Protein AF-A0A4Q0A1K6-F1 (afdb_monomer)

Secondary structure (DSSP, 8-state):
--HHHHHHHHTSGGGHHHHHHHHHHHHHHTTSPPPHHHHHHHHHHHHHHHHHHHHTSTTTTTS-HHHHHHHHHHHHHHHHHHHHHHHSS-TTSSHHHHHHHHHHHHHHTTT--GGGGTPPP-TTHHHHHHHHHHHHHGGGG--SHHHHHHHHHHHHHHHHHHHHHSSS--SHHHHHHHHHHHHHHH--TTHHHHHHHHHHHS-GGGGSHHHHHHHHHHHHHHHHHHH--GGGTTS-HHHHHHHHHHHHHHHHH--

Nearest PDB structures (foldseek):
  2efc-assembly1_A  TM=9.321E-01  e=4.552E-15  Arabidopsis thaliana
  2efh-assembly2_C  TM=9.266E-01  e=4.159E-15  Arabidopsis thaliana
  2ot3-assembly1_A  TM=8.665E-01  e=4.762E-15  Homo sapiens
  4q9u-assembly1_A  TM=7.918E-01  e=3.965E-11  Homo sapiens
  4n3z-assembly1_A  TM=7.244E-01  e=2.634E-07  Homo sapiens

Sequence (255 aa):
FDYNQFLHQLRQPGAKPIARNIRNFLSEFNRRPLTLKEQIRVVHDYLDFITNKMAASDIWQDQSEQDFENTKEAMEKLLMNRLYSQTFCPATTDDDEKDKVLHQKIGLFRWIREEHLDIEKSRQNDSFLSFAISELLKMNTFKAPRDKLICILNCCTVIFGLLKHSEGDVGADTFLPVLIYVVIKANPPKLVSNVQYISRFRAPDRLQSEAGYYLTNLMGAISFIETMDASCLSITQDEFDQNIELTIMEMNSER

Organism: NCBI:txid215637

InterPro domains:
  IPR003123 VPS9 domain [PF02204] (132-229)
  IPR003123 VPS9 domain [PS51205] (96-234)
  IPR003123 VPS9 domain [SM00167] (128-242)
  IPR037191 VPS9 domain superfamily [G3DSA:1.20.1050.80] (92-252)
  IPR037191 VPS9 domain superfamily [SSF109993] (2-244)
  IPR041545 RABX5, catalytic core helical domain [PF18151] (20-84)
  IPR045046 Vacuolar protein sorting-associated protein 9-like [PTHR23101] (2-248)

Radius of gyration: 21.47 Å; Cα contacts (8 Å, |Δi|>4): 241; chains: 1; bounding box: 56×39×62 Å

Mean predicted aligned error: 4.47 Å

Solvent-accessible surface area (backbone atoms only — not comparable to full-atom values): 14132 Å² total; per-residue (Å²): 132,63,61,65,60,50,56,52,52,49,68,34,82,83,28,45,65,59,55,48,50,53,53,50,49,57,52,55,61,71,70,51,96,66,55,72,70,51,48,41,49,55,51,53,57,46,52,56,52,51,47,57,53,41,52,75,27,92,86,45,52,86,51,54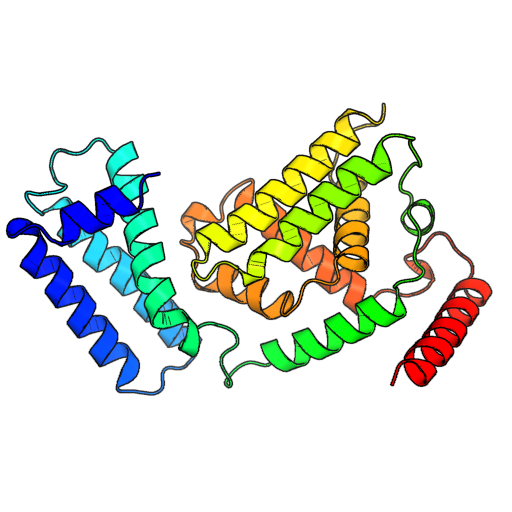,72,71,57,45,52,46,46,50,55,41,50,51,38,57,51,36,53,72,43,32,88,66,64,49,59,37,90,90,54,64,35,63,59,50,23,53,53,50,54,52,47,31,58,53,48,59,82,68,53,58,59,36,53,75,40,83,90,54,96,62,46,66,61,37,50,52,51,23,24,52,30,47,56,48,31,79,81,44,62,22,38,66,59,30,49,47,20,52,52,51,18,51,51,34,50,51,52,48,40,70,73,40,100,60,82,84,47,70,86,62,44,50,43,54,51,35,50,38,48,40,75,46,55,48,79,53,49,53,26,49,56,51,37,30,71,58,68,36,61,70,82,72,43,45,71,68,55,30,50,53,54,50,50,52,53,48,33,52,53,46,63,74,68,63,54,45,90,77,32,71,62,51,63,69,57,43,54,50,51,41,51,52,38,53,55,51,58,62,73,76,108

pLDDT: mean 93.36, std 6.34, range [62.25, 98.56]

Foldseek 3Di:
DDLVVLVVLCPDPQNVVLVVLLVVLLVVVVPDDDDLVRVLVSLQVVLVVSLVVQCVTPSPVPDDPVVSVVSSLSVLQVNQVSCQVCLFPHPNDCLQVLLVLLLVLLLLCLPDDCQFLPHDDDPCCVVLLVQLLVLQQCLVVGRGLVSNLVSLVRSQVSLLVVVVVVPDDRDPSNRLSSLLVSCSNNSHHSLSSSLVSSVRRPDVVVCPDPSVVSSVSNVVSSVCSSPDDSVSTPDDNVVSVVSSVVSVVVVVVVD

Structure (mmCIF, N/CA/C/O backbone):
data_AF-A0A4Q0A1K6-F1
#
_entry.id   AF-A0A4Q0A1K6-F1
#
loop_
_atom_site.group_PDB
_atom_site.id
_atom_site.type_symbol
_atom_site.label_atom_id
_atom_site.label_alt_id
_atom_site.label_comp_id
_atom_site.label_asym_id
_atom_site.label_entity_id
_atom_site.label_seq_id
_atom_site.pdbx_PDB_ins_code
_atom_site.Cartn_x
_atom_site.Cartn_y
_atom_site.Cartn_z
_atom_site.occupancy
_atom_site.B_iso_or_equiv
_atom_site.auth_seq_id
_atom_site.auth_comp_id
_atom_site.auth_asym_id
_atom_site.auth_atom_id
_atom_site.pdbx_PDB_model_num
ATOM 1 N N . PHE A 1 1 ? 12.274 13.009 -9.613 1.00 78.19 1 PHE A N 1
ATOM 2 C CA . PHE A 1 1 ? 11.600 11.934 -10.367 1.00 78.19 1 PHE A CA 1
ATOM 3 C C . PHE A 1 1 ? 10.692 12.554 -11.422 1.00 78.19 1 PHE A C 1
ATOM 5 O O . PHE A 1 1 ? 9.673 13.128 -11.054 1.00 78.19 1 PHE A O 1
ATOM 12 N N . ASP A 1 2 ? 11.060 12.472 -12.704 1.00 86.44 2 ASP A N 1
ATOM 13 C CA . ASP A 1 2 ? 10.238 12.957 -13.823 1.00 86.44 2 ASP A CA 1
ATOM 14 C C . ASP A 1 2 ? 9.813 11.782 -14.722 1.00 86.44 2 ASP A C 1
ATOM 16 O O . ASP A 1 2 ? 10.563 11.287 -15.564 1.00 86.44 2 ASP A O 1
ATOM 20 N N . TYR A 1 3 ? 8.575 11.320 -14.532 1.00 91.62 3 TYR A N 1
ATOM 21 C CA . TYR A 1 3 ? 8.014 10.225 -15.325 1.00 91.62 3 TYR A CA 1
ATOM 22 C C . TYR A 1 3 ? 7.760 10.624 -16.789 1.00 91.62 3 TYR A C 1
ATOM 24 O O . TYR A 1 3 ? 7.835 9.781 -17.683 1.00 91.62 3 TYR A O 1
ATOM 32 N N . ASN A 1 4 ? 7.480 11.902 -17.064 1.00 92.19 4 ASN A N 1
ATOM 33 C CA . ASN A 1 4 ? 7.221 12.372 -18.424 1.00 92.19 4 ASN A CA 1
ATOM 34 C C . ASN A 1 4 ? 8.509 12.403 -19.246 1.00 92.19 4 ASN A C 1
ATOM 36 O O . ASN A 1 4 ? 8.496 12.007 -20.414 1.00 92.19 4 ASN A O 1
ATOM 40 N N . GLN A 1 5 ? 9.623 12.794 -18.626 1.00 91.94 5 GLN A N 1
ATOM 41 C CA . GLN A 1 5 ? 10.947 12.716 -19.237 1.00 91.94 5 GLN A CA 1
ATOM 42 C C . GLN A 1 5 ? 11.294 11.276 -19.638 1.00 91.94 5 GLN A C 1
ATOM 44 O O . GLN A 1 5 ? 11.695 11.039 -20.779 1.00 91.94 5 GLN A O 1
ATOM 49 N N . PHE A 1 6 ? 11.058 10.300 -18.755 1.00 94.62 6 PHE A N 1
ATOM 50 C CA . PHE A 1 6 ? 11.253 8.883 -19.074 1.00 94.62 6 PHE A CA 1
ATOM 51 C C . PHE A 1 6 ? 10.391 8.425 -20.264 1.00 94.62 6 PHE A C 1
ATOM 53 O O . PHE A 1 6 ? 10.882 7.775 -21.188 1.00 94.62 6 PHE A O 1
ATOM 60 N N . LEU A 1 7 ? 9.106 8.797 -20.295 1.00 94.00 7 LEU A N 1
ATOM 61 C CA . LEU A 1 7 ? 8.233 8.464 -21.424 1.00 94.00 7 LEU A CA 1
ATOM 62 C C . LEU A 1 7 ? 8.700 9.108 -22.733 1.00 94.00 7 LEU A C 1
ATOM 64 O O . LEU A 1 7 ? 8.549 8.502 -23.795 1.00 94.00 7 LEU A O 1
ATOM 68 N N . HIS A 1 8 ? 9.256 10.318 -22.675 1.00 93.56 8 HIS A N 1
ATOM 69 C CA . HIS A 1 8 ? 9.853 10.973 -23.833 1.00 93.56 8 HIS A CA 1
ATOM 70 C C . HIS A 1 8 ? 11.089 10.208 -24.328 1.00 93.56 8 HIS A C 1
ATOM 72 O O . HIS A 1 8 ? 11.176 9.914 -25.519 1.00 93.56 8 HIS A O 1
ATOM 78 N N . GLN A 1 9 ? 11.990 9.803 -23.426 1.00 92.38 9 GLN A N 1
ATOM 79 C CA . GLN A 1 9 ? 13.154 8.966 -23.743 1.00 92.38 9 GLN A CA 1
ATOM 80 C C . GLN A 1 9 ? 12.740 7.636 -24.391 1.00 92.38 9 GLN A C 1
ATOM 82 O O . GLN A 1 9 ? 13.270 7.260 -25.434 1.00 92.38 9 GLN A O 1
ATOM 87 N N . LEU A 1 10 ? 11.714 6.965 -23.856 1.00 93.44 10 LEU A N 1
ATOM 88 C CA . LEU A 1 10 ? 11.221 5.688 -24.385 1.00 93.44 10 LEU A CA 1
ATOM 89 C C . LEU A 1 10 ? 10.621 5.795 -25.803 1.00 93.44 10 LEU A C 1
ATOM 91 O O . LEU A 1 10 ? 10.545 4.797 -26.522 1.00 93.44 10 LEU A O 1
ATOM 95 N N . ARG A 1 11 ? 10.194 6.993 -26.225 1.00 92.56 11 ARG A N 1
ATOM 96 C CA . ARG A 1 11 ? 9.690 7.258 -27.586 1.00 92.56 11 ARG A CA 1
ATOM 97 C C . ARG A 1 11 ? 10.804 7.510 -28.601 1.00 92.56 11 ARG A C 1
ATOM 99 O O . ARG A 1 11 ? 10.522 7.524 -29.800 1.00 92.56 11 ARG A O 1
ATOM 106 N N . GLN A 1 12 ? 12.043 7.715 -28.158 1.00 92.94 12 GLN A N 1
ATOM 107 C CA . GLN A 1 12 ? 13.152 8.001 -29.060 1.00 92.94 12 GLN A CA 1
ATOM 108 C C . GLN A 1 12 ? 13.505 6.781 -29.928 1.00 92.94 12 GLN A C 1
ATOM 110 O O . GLN A 1 12 ? 13.327 5.635 -29.501 1.00 92.94 12 GLN A O 1
ATOM 115 N N . PRO A 1 13 ? 14.043 6.987 -31.148 1.00 89.62 13 PRO A N 1
ATOM 116 C CA . PRO A 1 13 ? 14.404 5.889 -32.043 1.00 89.62 13 PRO A CA 1
ATOM 117 C C . PRO A 1 13 ? 15.362 4.863 -31.422 1.00 89.62 13 PRO A C 1
ATOM 119 O O . PRO A 1 13 ? 15.173 3.667 -31.650 1.00 89.62 13 PRO A O 1
ATOM 122 N N . GLY A 1 14 ? 16.321 5.311 -30.601 1.00 88.81 14 GLY A N 1
ATOM 123 C CA . GLY A 1 14 ? 17.272 4.443 -29.894 1.00 88.81 14 GLY A CA 1
ATOM 124 C C . GLY A 1 14 ? 16.621 3.524 -28.853 1.00 88.81 14 GLY A C 1
ATOM 125 O O . GLY A 1 14 ? 17.089 2.412 -28.633 1.00 88.81 14 GLY A O 1
ATOM 126 N N . ALA A 1 15 ? 15.470 3.913 -28.294 1.00 93.19 15 ALA A N 1
ATOM 127 C CA . ALA A 1 15 ? 14.727 3.122 -27.312 1.00 93.19 15 ALA A CA 1
ATOM 128 C C . ALA A 1 15 ? 13.729 2.123 -27.937 1.00 93.19 15 ALA A C 1
ATOM 130 O O . ALA A 1 15 ? 13.084 1.350 -27.220 1.00 93.19 15 ALA A O 1
ATOM 131 N N . LYS A 1 16 ? 13.596 2.077 -29.275 1.00 92.56 16 LYS A N 1
ATOM 132 C CA . LYS A 1 16 ? 12.685 1.144 -29.974 1.00 92.56 16 LYS A CA 1
ATOM 133 C C . LYS A 1 16 ? 12.863 -0.325 -29.561 1.00 92.56 16 LYS A C 1
ATOM 135 O O . LYS A 1 16 ? 11.839 -1.000 -29.394 1.00 92.56 16 LYS A O 1
ATOM 140 N N . PRO A 1 17 ? 14.092 -0.857 -29.380 1.00 94.06 17 PRO A N 1
ATOM 141 C CA . PRO A 1 17 ? 14.275 -2.219 -28.894 1.00 94.06 17 PRO A CA 1
ATOM 142 C C . PRO A 1 17 ? 13.656 -2.420 -27.508 1.00 94.06 17 PRO A C 1
ATOM 144 O O . PRO A 1 17 ? 12.933 -3.395 -27.316 1.00 94.06 17 PRO A O 1
ATOM 147 N N . ILE A 1 18 ? 13.859 -1.487 -26.572 1.00 96.19 18 ILE A N 1
ATOM 148 C CA . ILE A 1 18 ? 13.297 -1.534 -25.212 1.00 96.19 18 ILE A CA 1
ATOM 149 C C . ILE A 1 18 ? 11.765 -1.532 -25.269 1.00 96.19 18 ILE A C 1
ATOM 151 O O . ILE A 1 18 ? 11.124 -2.449 -24.758 1.00 96.19 18 ILE A O 1
ATOM 155 N N . ALA A 1 19 ? 11.169 -0.595 -26.011 1.00 95.00 19 ALA A N 1
ATOM 156 C CA . ALA A 1 19 ? 9.718 -0.524 -26.193 1.00 95.00 19 ALA A CA 1
ATOM 157 C C . ALA A 1 19 ? 9.121 -1.790 -26.845 1.00 95.00 19 ALA A C 1
ATOM 159 O O . ALA A 1 19 ? 7.974 -2.159 -26.579 1.00 95.00 19 ALA A O 1
ATOM 160 N N . ARG A 1 20 ? 9.874 -2.479 -27.714 1.00 95.81 20 ARG A N 1
ATOM 161 C CA . ARG A 1 20 ? 9.471 -3.779 -28.274 1.00 95.81 20 ARG A CA 1
ATOM 162 C C . ARG A 1 20 ? 9.503 -4.890 -27.221 1.00 95.81 20 ARG A C 1
ATOM 164 O O . ARG A 1 20 ? 8.547 -5.654 -27.168 1.00 95.81 20 ARG A O 1
ATOM 171 N N . ASN A 1 21 ? 10.541 -4.960 -26.383 1.00 96.50 21 ASN A N 1
ATOM 172 C CA . ASN A 1 21 ? 10.612 -5.952 -25.300 1.00 96.50 21 ASN A CA 1
ATOM 173 C C . ASN A 1 21 ? 9.426 -5.786 -24.335 1.00 96.50 21 ASN A C 1
ATOM 175 O O . ASN A 1 21 ? 8.761 -6.773 -24.044 1.00 96.50 21 ASN A O 1
ATOM 179 N N . ILE A 1 22 ? 9.081 -4.547 -23.956 1.00 96.06 22 ILE A N 1
ATOM 180 C CA . ILE A 1 22 ? 7.935 -4.269 -23.068 1.00 96.06 22 ILE A CA 1
ATOM 181 C C . ILE A 1 22 ? 6.631 -4.775 -23.681 1.00 96.06 22 ILE A C 1
ATOM 183 O O . ILE A 1 22 ? 5.859 -5.462 -23.020 1.00 96.06 22 ILE A O 1
ATOM 187 N N . ARG A 1 23 ? 6.379 -4.476 -24.961 1.00 95.69 23 ARG A N 1
ATOM 188 C CA . ARG A 1 23 ? 5.164 -4.948 -25.643 1.00 95.69 23 ARG A CA 1
ATOM 189 C C . ARG A 1 23 ? 5.096 -6.471 -25.726 1.00 95.69 23 ARG A C 1
ATOM 191 O O . ARG A 1 23 ? 4.023 -7.029 -25.513 1.00 95.69 23 ARG A O 1
ATOM 198 N N . ASN A 1 24 ? 6.217 -7.125 -26.022 1.00 96.19 24 ASN A N 1
ATOM 199 C CA . ASN A 1 24 ? 6.282 -8.582 -26.091 1.00 96.19 24 ASN A CA 1
ATOM 200 C C . ASN A 1 24 ? 6.011 -9.204 -24.720 1.00 96.19 24 ASN A C 1
ATOM 202 O O . ASN A 1 24 ? 5.149 -10.069 -24.619 1.00 96.19 24 ASN A O 1
ATOM 206 N N . PHE A 1 25 ? 6.660 -8.695 -23.672 1.00 96.69 25 PHE A N 1
ATOM 207 C CA . PHE A 1 25 ? 6.455 -9.157 -22.305 1.00 96.69 25 PHE A CA 1
ATOM 208 C C . PHE A 1 25 ? 4.998 -9.013 -21.861 1.00 96.69 25 PHE A C 1
ATOM 210 O O . PHE A 1 25 ? 4.405 -9.977 -21.397 1.00 96.69 25 PHE A O 1
ATOM 217 N N . LEU A 1 26 ? 4.381 -7.844 -22.073 1.00 95.44 26 LEU A N 1
ATOM 218 C CA . LEU A 1 26 ? 2.970 -7.629 -21.730 1.00 95.44 26 LEU A CA 1
ATOM 219 C C . LEU A 1 26 ? 2.037 -8.584 -22.495 1.00 95.44 26 LEU A C 1
ATOM 221 O O . LEU A 1 26 ? 1.053 -9.063 -21.941 1.00 95.44 26 LEU A O 1
ATOM 225 N N . SER A 1 27 ? 2.339 -8.873 -23.764 1.00 93.75 27 SER A N 1
ATOM 226 C CA . SER A 1 27 ? 1.583 -9.844 -24.564 1.00 93.75 27 SER A CA 1
ATOM 227 C C . SER A 1 27 ? 1.722 -11.266 -24.012 1.00 93.75 27 SER A C 1
ATOM 229 O O . SER A 1 27 ? 0.731 -11.980 -23.883 1.00 93.75 27 SER A O 1
ATOM 231 N N . GLU A 1 28 ? 2.938 -11.678 -23.652 1.00 92.94 28 GLU A N 1
ATOM 232 C CA . GLU A 1 28 ? 3.222 -13.005 -23.099 1.00 92.94 28 GLU A CA 1
ATOM 233 C C . GLU A 1 28 ? 2.651 -13.196 -21.695 1.00 92.94 28 GLU A C 1
ATOM 235 O O . GLU A 1 28 ? 2.073 -14.246 -21.418 1.00 92.94 28 GLU A O 1
ATOM 240 N N . PHE A 1 29 ? 2.725 -12.172 -20.845 1.00 93.12 29 PHE A N 1
ATOM 241 C CA . PHE A 1 29 ? 2.145 -12.190 -19.504 1.00 93.12 29 PHE A CA 1
ATOM 242 C C . PHE A 1 29 ? 0.631 -12.450 -19.550 1.00 93.12 29 PHE A C 1
ATOM 244 O O . PHE A 1 29 ? 0.105 -13.221 -18.754 1.00 93.12 29 PHE A O 1
ATOM 251 N N . ASN A 1 30 ? -0.059 -11.897 -20.553 1.00 86.38 30 ASN A N 1
ATOM 252 C CA . ASN A 1 30 ? -1.504 -12.062 -20.740 1.00 86.38 30 ASN A CA 1
ATOM 253 C C . ASN A 1 30 ? -1.909 -13.403 -21.372 1.00 86.38 30 ASN A C 1
ATOM 255 O O . ASN A 1 30 ? -3.095 -13.725 -21.411 1.00 86.38 30 ASN A O 1
ATOM 259 N N . ARG A 1 31 ? -0.961 -14.165 -21.931 1.00 88.00 31 ARG A N 1
ATOM 260 C CA . ARG A 1 31 ? -1.268 -15.372 -22.715 1.00 88.00 31 ARG A CA 1
ATOM 261 C C . ARG A 1 31 ? -1.593 -16.590 -21.869 1.00 88.00 31 ARG A C 1
ATOM 263 O O . ARG A 1 31 ? -2.294 -17.472 -22.360 1.00 88.00 31 ARG A O 1
ATOM 270 N N . ARG A 1 32 ? -1.070 -16.675 -20.644 1.00 82.12 32 ARG A N 1
ATOM 271 C CA . ARG A 1 32 ? -1.301 -17.825 -19.767 1.00 82.12 32 ARG A CA 1
ATOM 272 C C . ARG A 1 32 ? -1.715 -17.371 -18.369 1.00 82.12 32 ARG A C 1
ATOM 274 O O . ARG A 1 32 ? -1.155 -16.397 -17.872 1.00 82.12 32 ARG A O 1
ATOM 281 N N . PRO A 1 33 ? -2.620 -18.103 -17.699 1.00 83.94 33 PRO A N 1
ATOM 282 C CA . PRO A 1 33 ? -2.869 -17.882 -16.285 1.00 83.94 33 PRO A CA 1
ATOM 283 C C . PRO A 1 33 ? -1.602 -18.242 -15.500 1.00 83.94 33 PRO A C 1
ATOM 285 O O . PRO A 1 33 ? -1.127 -19.377 -15.541 1.00 83.94 33 PRO A O 1
ATOM 288 N N . LEU A 1 34 ? -1.026 -17.250 -14.829 1.00 88.75 34 LEU A N 1
ATOM 289 C CA . LEU A 1 34 ? 0.116 -17.413 -13.936 1.00 88.75 34 LEU A CA 1
ATOM 290 C C . LEU A 1 34 ? -0.385 -17.510 -12.499 1.00 88.75 34 LEU A C 1
ATOM 292 O O . LEU A 1 34 ? -1.266 -16.748 -12.096 1.00 88.75 34 LEU A O 1
ATOM 296 N N . THR A 1 35 ? 0.207 -18.408 -11.715 1.00 92.50 35 THR A N 1
ATOM 297 C CA . THR A 1 35 ? 0.026 -18.385 -10.259 1.00 92.50 35 THR A CA 1
ATOM 298 C C . THR A 1 35 ? 0.615 -17.098 -9.683 1.00 92.50 35 THR A C 1
ATOM 300 O O . THR A 1 35 ? 1.526 -16.512 -10.268 1.00 92.50 35 THR A O 1
ATOM 303 N N . LEU A 1 36 ? 0.164 -16.673 -8.500 1.00 93.06 36 LEU A N 1
ATOM 304 C CA . LEU A 1 36 ? 0.685 -15.458 -7.864 1.00 93.06 36 LEU A CA 1
ATOM 305 C C . LEU A 1 36 ? 2.219 -15.468 -7.733 1.00 93.06 36 LEU A C 1
ATOM 307 O O . LEU A 1 36 ? 2.879 -14.482 -8.048 1.00 93.06 36 LEU A O 1
ATOM 311 N N . LYS A 1 37 ? 2.798 -16.595 -7.300 1.00 94.00 37 LYS A N 1
ATOM 312 C CA . LYS A 1 37 ? 4.255 -16.734 -7.148 1.00 94.00 37 LYS A CA 1
ATOM 313 C C . LYS A 1 37 ? 4.985 -16.569 -8.481 1.00 94.00 37 LYS A C 1
ATOM 315 O O . LYS A 1 37 ? 6.035 -15.936 -8.529 1.00 94.00 37 LYS A O 1
ATOM 320 N N . GLU A 1 38 ? 4.428 -17.117 -9.558 1.00 94.50 38 GLU A N 1
ATOM 321 C CA . GLU A 1 38 ? 4.987 -16.949 -10.898 1.00 94.50 38 GLU A CA 1
ATOM 322 C C . GLU A 1 38 ? 4.834 -15.516 -11.401 1.00 94.50 38 GLU A C 1
ATOM 324 O O . GLU A 1 38 ? 5.781 -15.003 -11.980 1.00 94.50 38 GLU A O 1
ATOM 329 N N . GLN A 1 39 ? 3.698 -14.852 -11.155 1.00 94.81 39 GLN A N 1
ATOM 330 C CA . GLN A 1 39 ? 3.516 -13.441 -11.515 1.00 94.81 39 GLN A CA 1
ATOM 331 C C . GLN A 1 39 ? 4.592 -12.568 -10.868 1.00 94.81 39 GLN A C 1
ATOM 333 O O . GLN A 1 39 ? 5.252 -11.803 -11.565 1.00 94.81 39 GLN A O 1
ATOM 338 N N . ILE A 1 40 ? 4.793 -12.720 -9.555 1.00 96.00 40 ILE A N 1
ATOM 339 C CA . ILE A 1 40 ? 5.804 -11.979 -8.791 1.00 96.00 40 ILE A CA 1
ATOM 340 C C . ILE A 1 40 ? 7.186 -12.207 -9.398 1.00 96.00 40 ILE A C 1
ATOM 342 O O . ILE A 1 40 ? 7.866 -11.253 -9.767 1.00 96.00 40 ILE A O 1
ATOM 346 N N . ARG A 1 41 ? 7.575 -13.476 -9.561 1.00 96.38 41 ARG A N 1
ATOM 347 C CA . ARG A 1 41 ? 8.882 -13.837 -10.110 1.00 96.38 41 ARG A CA 1
ATOM 348 C C . ARG A 1 41 ? 9.089 -13.279 -11.518 1.00 96.38 41 ARG A C 1
ATOM 350 O O . ARG A 1 41 ? 10.097 -12.641 -11.773 1.00 96.38 41 ARG A O 1
ATOM 357 N N . VAL A 1 42 ? 8.138 -13.502 -12.424 1.00 96.12 42 VAL A N 1
ATOM 358 C CA . VAL A 1 42 ? 8.247 -13.095 -13.834 1.00 96.12 42 VAL A CA 1
ATOM 359 C C . VAL A 1 42 ? 8.327 -11.575 -13.974 1.00 96.12 42 VAL A C 1
ATOM 361 O O . VAL A 1 42 ? 9.054 -11.088 -14.835 1.00 96.12 42 VAL A O 1
ATOM 364 N N . VAL A 1 43 ? 7.609 -10.819 -13.136 1.00 96.94 43 VAL A N 1
ATOM 365 C CA . VAL A 1 43 ? 7.694 -9.353 -13.122 1.00 96.94 43 VAL A CA 1
ATOM 366 C C . VAL A 1 43 ? 9.073 -8.883 -12.659 1.00 96.94 43 VAL A C 1
ATOM 368 O O . VAL A 1 43 ? 9.676 -8.072 -13.360 1.00 96.94 43 VAL A O 1
ATOM 371 N N . HIS A 1 44 ? 9.589 -9.398 -11.538 1.00 97.38 44 HIS A N 1
ATOM 372 C CA . HIS A 1 44 ? 10.911 -9.007 -11.025 1.00 97.38 44 HIS A CA 1
ATOM 373 C C . HIS A 1 44 ? 12.042 -9.421 -11.975 1.00 97.38 44 HIS A C 1
ATOM 375 O O . HIS A 1 44 ? 12.824 -8.566 -12.384 1.00 97.38 44 HIS A O 1
ATOM 381 N N . ASP A 1 45 ? 12.048 -10.675 -12.446 1.00 97.19 45 ASP A N 1
ATOM 382 C CA . ASP A 1 45 ? 13.032 -11.180 -13.418 1.00 97.19 45 ASP A CA 1
ATOM 383 C C . ASP A 1 45 ? 13.041 -10.310 -14.697 1.00 97.19 45 ASP A C 1
ATOM 385 O O . ASP A 1 45 ? 14.093 -10.024 -15.278 1.00 97.19 45 ASP A O 1
ATOM 389 N N . TYR A 1 46 ? 11.864 -9.854 -15.147 1.00 97.44 46 TYR A N 1
ATOM 390 C CA . TYR A 1 46 ? 11.755 -8.974 -16.308 1.00 97.44 46 TYR A CA 1
ATOM 391 C C . TYR A 1 46 ? 12.232 -7.543 -16.030 1.00 97.44 46 TYR A C 1
ATOM 393 O O . TYR A 1 46 ? 12.869 -6.946 -16.902 1.00 97.44 46 TYR A O 1
ATOM 401 N N . LEU A 1 47 ? 11.939 -6.983 -14.851 1.00 97.38 47 LEU A N 1
ATOM 402 C CA . LEU A 1 47 ? 12.427 -5.660 -14.451 1.00 97.38 47 LEU A CA 1
ATOM 403 C C . LEU A 1 47 ? 13.960 -5.630 -14.386 1.00 97.38 47 LEU A C 1
ATOM 405 O O . LEU A 1 47 ? 14.564 -4.697 -14.920 1.00 97.38 47 LEU A O 1
ATOM 409 N N . ASP A 1 48 ? 14.593 -6.673 -13.854 1.00 96.44 48 ASP A N 1
ATOM 410 C CA . ASP A 1 48 ? 16.054 -6.809 -13.840 1.00 96.44 48 ASP A CA 1
ATOM 411 C C . ASP A 1 48 ? 16.618 -6.918 -15.262 1.00 96.44 48 ASP A C 1
ATOM 413 O O . ASP A 1 48 ? 17.546 -6.201 -15.656 1.00 96.44 48 ASP A O 1
ATOM 417 N N . PHE A 1 49 ? 16.012 -7.774 -16.088 1.00 97.38 49 PHE A N 1
ATOM 418 C CA . PHE A 1 49 ? 16.398 -7.947 -17.485 1.00 97.38 49 PHE A CA 1
ATOM 419 C C . PHE A 1 49 ? 16.312 -6.645 -18.291 1.00 97.38 49 PHE A C 1
ATOM 421 O O . PHE A 1 49 ? 17.250 -6.297 -19.019 1.00 97.38 49 PHE A O 1
ATOM 428 N N . ILE A 1 50 ? 15.188 -5.927 -18.201 1.00 96.56 50 ILE A N 1
ATOM 429 C CA . ILE A 1 50 ? 14.983 -4.715 -18.996 1.00 96.56 50 ILE A CA 1
ATOM 430 C C . ILE A 1 50 ? 15.868 -3.575 -18.494 1.00 96.56 50 ILE A C 1
ATOM 432 O O . ILE A 1 50 ? 16.383 -2.823 -19.317 1.00 96.56 50 ILE A O 1
ATOM 436 N N . THR A 1 51 ? 16.124 -3.505 -17.186 1.00 95.12 51 THR A N 1
ATOM 437 C CA . THR A 1 51 ? 17.047 -2.537 -16.583 1.00 95.12 51 THR A CA 1
ATOM 438 C C . THR A 1 51 ? 18.461 -2.712 -17.130 1.00 95.12 51 THR A C 1
ATOM 440 O O . THR A 1 51 ? 19.056 -1.743 -17.596 1.00 95.12 51 THR A O 1
ATOM 443 N N . ASN A 1 52 ? 18.973 -3.945 -17.196 1.00 94.62 52 ASN A N 1
ATOM 444 C CA . ASN A 1 52 ? 20.288 -4.220 -17.786 1.00 94.62 52 ASN A CA 1
ATOM 445 C C . ASN A 1 52 ? 20.360 -3.820 -19.269 1.00 94.62 52 ASN A C 1
ATOM 447 O O . ASN A 1 52 ? 21.352 -3.255 -19.726 1.00 94.62 52 ASN A O 1
ATOM 451 N N . LYS A 1 53 ? 19.284 -4.052 -20.033 1.00 94.88 53 LYS A N 1
ATOM 452 C CA . LYS A 1 53 ? 19.207 -3.598 -21.430 1.00 94.88 53 LYS A CA 1
ATOM 453 C C . LYS A 1 53 ? 19.139 -2.080 -21.570 1.00 94.88 53 LYS A C 1
ATOM 455 O O . LYS A 1 53 ? 19.641 -1.552 -22.557 1.00 94.88 53 LYS A O 1
ATOM 460 N N . MET A 1 54 ? 18.487 -1.395 -20.636 1.00 94.56 54 MET A N 1
ATOM 461 C CA . MET A 1 54 ? 18.422 0.065 -20.624 1.00 94.56 54 MET A CA 1
ATOM 462 C C . MET A 1 54 ? 19.785 0.669 -20.303 1.00 94.56 54 MET A C 1
ATOM 464 O O . MET A 1 54 ? 20.188 1.585 -21.007 1.00 94.56 54 MET A O 1
ATOM 468 N N . ALA A 1 55 ? 20.516 0.113 -19.333 1.00 92.81 55 ALA A N 1
ATOM 469 C CA . ALA A 1 55 ? 21.872 0.551 -18.993 1.00 92.81 55 ALA A CA 1
ATOM 470 C C . ALA A 1 55 ? 22.837 0.463 -20.189 1.00 92.81 55 ALA A C 1
ATOM 472 O O . ALA A 1 55 ? 23.697 1.317 -20.354 1.00 92.81 55 ALA A O 1
ATOM 473 N N . ALA A 1 56 ? 22.666 -0.545 -21.052 1.00 91.19 56 ALA A N 1
ATOM 474 C CA . ALA A 1 56 ? 23.470 -0.735 -22.261 1.00 91.19 56 ALA A CA 1
ATOM 475 C C . ALA A 1 56 ? 22.956 0.035 -23.497 1.00 91.19 56 ALA A C 1
ATOM 477 O O . ALA A 1 56 ? 23.465 -0.163 -24.599 1.00 91.19 56 ALA A O 1
ATOM 478 N N . SER A 1 57 ? 21.896 0.836 -23.366 1.00 91.12 57 SER A N 1
ATOM 479 C CA . SER A 1 57 ? 21.307 1.575 -24.484 1.00 91.12 57 SER A CA 1
ATOM 480 C C . SER A 1 57 ? 21.870 2.987 -24.564 1.00 91.12 57 SER A C 1
ATOM 482 O O . SER A 1 57 ? 21.956 3.674 -23.549 1.00 91.12 57 SER A O 1
ATOM 484 N N . ASP A 1 58 ? 22.086 3.466 -25.792 1.00 88.88 58 ASP A N 1
ATOM 485 C CA . ASP A 1 58 ? 22.591 4.819 -26.067 1.00 88.88 58 ASP A CA 1
ATOM 486 C C . ASP A 1 58 ? 21.798 5.960 -25.405 1.00 88.88 58 ASP A C 1
ATOM 488 O O . ASP A 1 58 ? 22.299 7.068 -25.263 1.00 88.88 58 ASP A O 1
ATOM 492 N N . ILE A 1 59 ? 20.548 5.710 -25.004 1.00 91.88 59 ILE A N 1
ATOM 493 C CA . ILE A 1 59 ? 19.680 6.712 -24.376 1.00 91.88 59 ILE A CA 1
ATOM 494 C C . ILE A 1 59 ? 19.993 6.913 -22.884 1.00 91.88 59 ILE A C 1
ATOM 496 O O . ILE A 1 59 ? 19.827 8.021 -22.372 1.00 91.88 59 ILE A O 1
ATOM 500 N N . TRP A 1 60 ? 20.395 5.848 -22.181 1.00 92.69 60 TRP A N 1
ATOM 501 C CA . TRP A 1 60 ? 20.556 5.847 -20.720 1.00 92.69 60 TRP A CA 1
ATOM 502 C C . TRP A 1 60 ? 21.984 5.528 -20.256 1.00 92.69 60 TRP A C 1
ATOM 504 O O . TRP A 1 60 ? 22.258 5.695 -19.073 1.00 92.69 60 TRP A O 1
ATOM 514 N N . GLN A 1 61 ? 22.890 5.120 -21.154 1.00 88.62 61 GLN A N 1
ATOM 515 C CA . GLN A 1 61 ? 24.261 4.723 -20.800 1.00 88.62 61 GLN A CA 1
ATOM 516 C C . GLN A 1 61 ? 25.083 5.835 -20.125 1.00 88.62 61 GLN A C 1
ATOM 518 O O . GLN A 1 61 ? 25.887 5.546 -19.246 1.00 88.62 61 GLN A O 1
ATOM 523 N N . ASP A 1 62 ? 24.856 7.098 -20.502 1.00 88.69 62 ASP A N 1
ATOM 524 C CA . ASP A 1 62 ? 25.627 8.252 -20.015 1.00 88.69 62 ASP A CA 1
ATOM 525 C C . ASP A 1 62 ? 24.954 8.970 -18.829 1.00 88.69 62 ASP A C 1
ATOM 527 O O . ASP A 1 62 ? 25.350 10.072 -18.445 1.00 88.69 62 ASP A O 1
ATOM 531 N N . GLN A 1 63 ? 23.889 8.394 -18.263 1.00 91.06 63 GLN A N 1
ATOM 532 C CA . GLN A 1 63 ? 23.195 8.993 -17.126 1.00 91.06 63 GLN A CA 1
ATOM 533 C C . GLN A 1 63 ? 23.966 8.803 -15.821 1.00 91.06 63 GLN A C 1
ATOM 535 O O . GLN A 1 63 ? 24.658 7.807 -15.617 1.00 91.06 63 GLN A O 1
ATOM 540 N N . SER A 1 64 ? 23.792 9.752 -14.899 1.00 93.50 64 SER A N 1
ATOM 541 C CA . SER A 1 64 ? 24.259 9.574 -13.528 1.00 93.50 64 SER A CA 1
ATOM 542 C C . SER A 1 64 ? 23.563 8.374 -12.874 1.00 93.50 64 SER A C 1
ATOM 544 O O . SER A 1 64 ? 22.432 8.031 -13.226 1.00 93.50 64 SER A O 1
ATOM 546 N N . GLU A 1 65 ? 24.204 7.764 -11.877 1.00 92.25 65 GLU A N 1
ATOM 547 C CA . GLU A 1 65 ? 23.617 6.649 -11.122 1.00 92.25 65 GLU A CA 1
ATOM 548 C C . GLU A 1 65 ? 22.240 7.023 -10.545 1.00 92.25 65 GLU A C 1
ATOM 550 O O . GLU A 1 65 ? 21.273 6.278 -10.685 1.00 92.25 65 GLU A O 1
ATOM 555 N N . GLN A 1 66 ? 22.109 8.235 -9.998 1.00 92.44 66 GLN A N 1
ATOM 556 C CA . GLN A 1 66 ? 20.856 8.733 -9.429 1.00 92.44 66 GLN A CA 1
ATOM 557 C C . GLN A 1 66 ? 19.742 8.920 -10.475 1.00 92.44 66 GLN A C 1
ATOM 559 O O . GLN A 1 66 ? 18.567 8.657 -10.187 1.00 92.44 66 GLN A O 1
ATOM 564 N N . ASP A 1 67 ? 20.079 9.379 -11.681 1.00 92.75 67 ASP A N 1
ATOM 565 C CA . ASP A 1 67 ? 19.117 9.514 -12.781 1.00 92.75 67 ASP A CA 1
ATOM 566 C C . ASP A 1 67 ? 18.709 8.151 -13.333 1.00 92.75 67 ASP A C 1
ATOM 568 O O . ASP A 1 67 ? 17.536 7.925 -13.657 1.00 92.75 67 ASP A O 1
ATOM 572 N N . PHE A 1 68 ? 19.648 7.209 -13.369 1.00 94.62 68 PHE A N 1
ATOM 573 C CA . PHE A 1 68 ? 19.355 5.848 -13.772 1.00 94.62 68 PHE A CA 1
ATOM 574 C C . PHE A 1 68 ? 18.453 5.141 -12.752 1.00 94.62 68 PHE A C 1
ATOM 576 O O . PHE A 1 68 ? 17.489 4.485 -13.143 1.00 94.62 68 PHE A O 1
ATOM 583 N N . GLU A 1 69 ? 18.651 5.360 -11.450 1.00 93.62 69 GLU A N 1
ATOM 584 C CA . GLU A 1 69 ? 17.717 4.895 -10.418 1.00 93.62 69 GLU A CA 1
ATOM 585 C C . GLU A 1 69 ? 16.304 5.470 -10.614 1.00 93.62 69 GLU A C 1
ATOM 587 O O . GLU A 1 69 ? 15.320 4.731 -10.581 1.00 93.62 69 GLU A O 1
ATOM 592 N N . ASN A 1 70 ? 16.174 6.768 -10.916 1.00 93.94 70 ASN A N 1
ATOM 593 C CA . ASN A 1 70 ? 14.874 7.360 -11.264 1.00 93.94 70 ASN A CA 1
ATOM 594 C C . ASN A 1 70 ? 14.252 6.710 -12.513 1.00 93.94 70 ASN A C 1
ATOM 596 O O . ASN A 1 70 ? 13.029 6.579 -12.610 1.00 93.94 70 ASN A O 1
ATOM 600 N N . THR A 1 71 ? 15.084 6.297 -13.465 1.00 94.75 71 THR A N 1
ATOM 601 C CA . THR A 1 71 ? 14.660 5.601 -14.680 1.00 94.75 71 THR A CA 1
ATOM 602 C C . THR A 1 71 ? 14.149 4.188 -14.365 1.00 94.75 71 THR A C 1
ATOM 604 O O . THR A 1 71 ? 13.107 3.794 -14.896 1.00 94.75 71 THR A O 1
ATOM 607 N N . LYS A 1 72 ? 14.802 3.444 -13.460 1.00 95.12 72 LYS A N 1
ATOM 608 C CA . LYS A 1 72 ? 14.313 2.138 -12.972 1.00 95.12 72 LYS A CA 1
ATOM 609 C C . LYS A 1 72 ? 12.935 2.267 -12.323 1.00 95.12 72 LYS A C 1
ATOM 611 O O . LYS A 1 72 ? 12.012 1.531 -12.666 1.00 95.12 72 LYS A O 1
ATOM 616 N N . GLU A 1 73 ? 12.764 3.275 -11.469 1.00 95.50 73 GLU A N 1
ATOM 617 C CA . GLU A 1 73 ? 11.483 3.591 -10.824 1.00 95.50 73 GLU A CA 1
ATOM 618 C C . GLU A 1 73 ? 10.384 3.915 -11.851 1.00 95.50 73 GLU A C 1
ATOM 620 O O . GLU A 1 73 ? 9.225 3.510 -11.718 1.00 95.50 73 GLU A O 1
ATOM 625 N N . ALA A 1 74 ? 10.743 4.630 -12.920 1.00 96.62 74 ALA A N 1
ATOM 626 C CA . ALA A 1 74 ? 9.825 4.955 -14.002 1.00 96.62 74 ALA A CA 1
ATOM 627 C C . ALA A 1 74 ? 9.448 3.714 -14.832 1.00 96.62 74 ALA A C 1
ATOM 629 O O . ALA A 1 74 ? 8.298 3.593 -15.264 1.00 96.62 74 ALA A O 1
ATOM 630 N N . MET A 1 75 ? 10.374 2.767 -15.008 1.00 96.69 75 MET A N 1
ATOM 631 C CA . MET A 1 75 ? 10.101 1.485 -15.654 1.00 96.69 75 MET A CA 1
ATOM 632 C C . MET A 1 75 ? 9.155 0.609 -14.819 1.00 96.69 75 MET A C 1
ATOM 634 O O . MET A 1 75 ? 8.169 0.116 -15.373 1.00 96.69 75 MET A O 1
ATOM 638 N N . GLU A 1 76 ? 9.380 0.479 -13.502 1.00 96.88 76 GLU A N 1
ATOM 639 C CA . GLU A 1 76 ? 8.453 -0.211 -12.582 1.00 96.88 76 GLU A CA 1
ATOM 640 C C . GLU A 1 76 ? 7.051 0.401 -12.700 1.00 96.88 76 GLU A C 1
ATOM 642 O O . GLU A 1 76 ? 6.069 -0.301 -12.952 1.00 96.88 76 GLU A O 1
ATOM 647 N N . LYS A 1 77 ? 6.962 1.735 -12.618 1.00 97.38 77 LYS A N 1
ATOM 648 C CA . LYS A 1 77 ? 5.699 2.470 -12.751 1.00 97.38 77 LYS A CA 1
ATOM 649 C C . LYS A 1 77 ? 5.003 2.192 -14.079 1.00 97.38 77 LYS A C 1
ATOM 651 O O . LYS A 1 77 ? 3.799 1.935 -14.092 1.00 97.38 77 LYS A O 1
ATOM 656 N N . LEU A 1 78 ? 5.725 2.234 -15.198 1.00 97.38 78 LEU A N 1
ATOM 657 C CA . LEU A 1 78 ? 5.155 1.948 -16.513 1.00 97.38 78 LEU A CA 1
ATOM 658 C C . LEU A 1 78 ? 4.603 0.522 -16.580 1.00 97.38 78 LEU A C 1
ATOM 660 O O . LEU A 1 78 ? 3.474 0.330 -17.040 1.00 97.38 78 LEU A O 1
ATOM 664 N N . LEU A 1 79 ? 5.392 -0.457 -16.138 1.00 97.06 79 LEU A N 1
ATOM 665 C CA . LEU A 1 79 ? 5.040 -1.866 -16.231 1.00 97.06 79 LEU A CA 1
ATOM 666 C C . LEU A 1 79 ? 3.848 -2.200 -15.331 1.00 97.06 79 LEU A C 1
ATOM 668 O O . LEU A 1 79 ? 2.832 -2.711 -15.805 1.00 97.06 79 LEU A O 1
ATOM 672 N N . MET A 1 80 ? 3.921 -1.824 -14.057 1.00 97.62 80 MET A N 1
ATOM 673 C CA . MET A 1 80 ? 2.887 -2.138 -13.075 1.00 97.62 80 MET A CA 1
ATOM 674 C C . MET A 1 80 ? 1.572 -1.411 -13.352 1.00 97.62 80 MET A C 1
ATOM 676 O O . MET A 1 80 ? 0.501 -1.975 -13.144 1.00 97.62 80 MET A O 1
ATOM 680 N N . ASN A 1 81 ? 1.607 -0.209 -13.937 1.00 96.94 81 ASN A N 1
ATOM 681 C CA . ASN A 1 81 ? 0.387 0.452 -14.408 1.00 96.94 81 ASN A CA 1
ATOM 682 C C . ASN A 1 81 ? -0.349 -0.354 -15.489 1.00 96.94 81 ASN A C 1
ATOM 684 O O . ASN A 1 81 ? -1.577 -0.278 -15.575 1.00 96.94 81 ASN A O 1
ATOM 688 N N . ARG A 1 82 ? 0.385 -1.093 -16.333 1.00 96.44 82 ARG A N 1
ATOM 689 C CA . ARG A 1 82 ? -0.183 -1.935 -17.398 1.00 96.44 82 ARG A CA 1
ATOM 690 C C . ARG A 1 82 ? -0.664 -3.285 -16.879 1.00 96.44 82 ARG A C 1
ATOM 692 O O . ARG A 1 82 ? -1.642 -3.795 -17.413 1.00 96.44 82 ARG A O 1
ATOM 699 N N . LEU A 1 83 ? -0.010 -3.824 -15.854 1.00 96.00 83 LEU A N 1
ATOM 700 C CA . LEU A 1 83 ? -0.346 -5.117 -15.252 1.00 96.00 83 LEU A CA 1
ATOM 701 C C . LEU A 1 83 ? -1.389 -5.027 -14.128 1.00 96.00 83 LEU A C 1
ATOM 703 O O . LEU A 1 83 ? -1.949 -6.048 -13.740 1.00 96.00 83 LEU A O 1
ATOM 707 N N . TYR A 1 84 ? -1.701 -3.815 -13.652 1.00 96.56 84 TYR A N 1
ATOM 708 C CA . TYR A 1 84 ? -2.522 -3.573 -12.462 1.00 96.56 84 TYR A CA 1
ATOM 709 C C . TYR A 1 84 ? -3.803 -4.412 -12.382 1.00 96.56 84 TYR A C 1
ATOM 711 O O . TYR A 1 84 ? -4.080 -4.996 -11.343 1.00 96.56 84 TYR A O 1
ATOM 719 N N . SER A 1 85 ? -4.571 -4.510 -13.473 1.00 93.38 85 SER A N 1
ATOM 720 C CA . SER A 1 85 ? -5.851 -5.236 -13.490 1.00 93.38 85 SER A CA 1
ATOM 721 C C . SER A 1 85 ? -5.726 -6.744 -13.259 1.00 93.38 85 SER A C 1
ATOM 723 O O . SER A 1 85 ? -6.732 -7.397 -13.021 1.00 93.38 85 SER A O 1
ATOM 725 N N . GLN A 1 86 ? -4.525 -7.306 -13.388 1.00 91.44 86 GLN A N 1
ATOM 726 C CA . GLN A 1 86 ? -4.255 -8.733 -13.203 1.00 91.44 86 GLN A CA 1
ATOM 727 C C . GLN A 1 86 ? -3.490 -9.016 -11.914 1.00 91.44 86 GLN A C 1
ATOM 729 O O . GLN A 1 86 ? -3.593 -10.110 -11.369 1.00 91.44 86 GLN A O 1
ATOM 734 N N . THR A 1 87 ? -2.707 -8.041 -11.449 1.00 94.81 87 THR A N 1
ATOM 735 C CA . THR A 1 87 ? -1.804 -8.193 -10.305 1.00 94.81 87 THR A CA 1
ATOM 736 C C . THR A 1 87 ? -2.368 -7.619 -9.005 1.00 94.81 87 THR A C 1
ATOM 738 O O . THR A 1 87 ? -1.925 -8.009 -7.927 1.00 94.81 87 THR A O 1
ATOM 741 N N . PHE A 1 88 ? -3.314 -6.677 -9.075 1.00 96.88 88 PHE A N 1
ATOM 742 C CA . PHE A 1 88 ? -3.969 -6.102 -7.900 1.00 96.88 88 PHE A CA 1
ATOM 743 C C . PHE A 1 88 ? -5.226 -6.898 -7.542 1.00 96.88 88 PHE A C 1
ATOM 745 O O . PHE A 1 88 ? -6.106 -7.039 -8.387 1.00 96.88 88 PHE A O 1
ATOM 752 N N . CYS A 1 89 ? -5.317 -7.371 -6.293 1.00 93.12 89 CYS A N 1
ATOM 753 C CA . CYS A 1 89 ? -6.432 -8.192 -5.799 1.00 93.12 89 CYS A CA 1
ATOM 754 C C . CYS A 1 89 ? -6.770 -9.375 -6.746 1.00 93.12 89 CYS A C 1
ATOM 756 O O . CYS A 1 89 ? -7.887 -9.467 -7.263 1.00 93.12 89 CYS A O 1
ATOM 758 N N . PRO A 1 90 ? -5.793 -10.244 -7.075 1.00 90.50 90 PRO A N 1
ATOM 759 C CA . PRO A 1 90 ? -6.018 -11.333 -8.019 1.00 90.50 90 PRO A CA 1
ATOM 760 C C . PRO A 1 90 ? -7.017 -12.348 -7.451 1.00 90.50 90 PRO A C 1
ATOM 762 O O . PRO A 1 90 ? -6.903 -12.761 -6.305 1.00 90.50 90 PRO A O 1
ATOM 765 N N . ALA A 1 91 ? -7.938 -12.848 -8.279 1.00 87.12 91 ALA A N 1
ATOM 766 C CA . ALA A 1 91 ? -8.976 -13.804 -7.857 1.00 87.12 91 ALA A CA 1
ATOM 767 C C . ALA A 1 91 ? -8.440 -15.139 -7.291 1.00 87.12 91 ALA A C 1
ATOM 769 O O . ALA A 1 91 ? -9.196 -15.948 -6.766 1.00 87.12 91 ALA A O 1
ATOM 770 N N . THR A 1 92 ? -7.138 -15.397 -7.425 1.00 88.06 92 THR A N 1
ATOM 771 C CA . THR A 1 92 ? -6.454 -16.567 -6.863 1.00 88.06 92 THR A CA 1
ATOM 772 C C . THR A 1 92 ? -6.039 -16.393 -5.397 1.00 88.06 92 THR A C 1
ATOM 774 O O . THR A 1 92 ? -5.437 -17.309 -4.843 1.00 88.06 92 THR A O 1
ATOM 777 N N . THR A 1 93 ? -6.262 -15.224 -4.789 1.00 92.50 93 THR A N 1
ATOM 778 C CA . THR A 1 93 ? -5.960 -14.939 -3.376 1.00 92.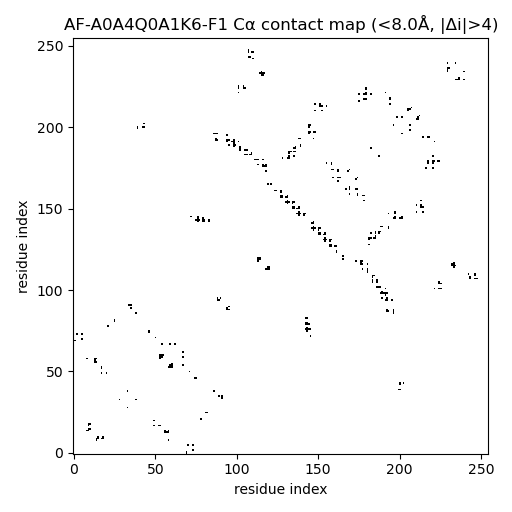50 93 THR A CA 1
ATOM 779 C C . THR A 1 93 ? -7.234 -14.671 -2.585 1.00 92.50 93 THR A C 1
ATOM 781 O O . THR A 1 93 ? -8.313 -14.494 -3.143 1.00 92.50 93 THR A O 1
ATOM 784 N N . ASP A 1 94 ? -7.096 -14.622 -1.263 1.00 94.75 94 ASP A N 1
ATOM 785 C CA . ASP A 1 94 ? -8.147 -14.215 -0.332 1.00 94.75 94 ASP A CA 1
ATOM 786 C C . ASP A 1 94 ? -8.116 -12.704 -0.026 1.00 94.75 94 ASP A C 1
ATOM 788 O O . ASP A 1 94 ? -8.758 -12.260 0.925 1.00 94.75 94 ASP A O 1
ATOM 792 N N . ASP A 1 95 ? -7.386 -11.901 -0.816 1.00 96.12 95 ASP A N 1
ATOM 793 C CA . ASP A 1 95 ? -7.201 -10.468 -0.539 1.00 96.12 95 ASP A CA 1
ATOM 794 C C . ASP A 1 95 ? -8.545 -9.714 -0.534 1.00 96.12 95 ASP A C 1
ATOM 796 O O . ASP A 1 95 ? -8.771 -8.866 0.327 1.00 96.12 95 ASP A O 1
ATOM 800 N N . ASP A 1 96 ? -9.453 -10.048 -1.462 1.00 96.56 96 ASP A N 1
ATOM 801 C CA . ASP A 1 96 ? -10.781 -9.423 -1.565 1.00 96.56 96 ASP A CA 1
ATOM 802 C C . ASP A 1 96 ? -11.650 -9.694 -0.331 1.00 96.56 96 ASP A C 1
ATOM 804 O O . ASP A 1 96 ? -12.323 -8.795 0.174 1.00 96.56 96 ASP A O 1
ATOM 808 N N . GLU A 1 97 ? -11.616 -10.930 0.168 1.00 97.00 97 GLU A N 1
ATOM 809 C CA . GLU A 1 97 ? -12.364 -11.335 1.358 1.00 97.00 97 GLU A CA 1
ATOM 810 C C . GLU A 1 97 ? -11.779 -10.687 2.614 1.00 97.00 97 GLU A C 1
ATOM 812 O O . GLU A 1 97 ? -12.523 -10.125 3.418 1.00 97.00 97 GLU A O 1
ATOM 817 N N . LYS A 1 98 ? -10.447 -10.660 2.745 1.00 97.31 98 LYS A N 1
ATOM 818 C CA . LYS A 1 98 ? -9.768 -9.950 3.839 1.00 97.31 98 LYS A CA 1
ATOM 819 C C . LYS A 1 98 ? -10.086 -8.460 3.839 1.00 97.31 98 LYS A C 1
ATOM 821 O O . LYS A 1 98 ? -10.365 -7.901 4.893 1.00 97.31 98 LYS A O 1
ATOM 826 N N . ASP A 1 99 ? -10.125 -7.826 2.670 1.00 98.06 99 ASP A N 1
ATOM 827 C CA . ASP A 1 99 ? -10.528 -6.425 2.553 1.00 98.06 99 ASP A CA 1
ATOM 828 C C . ASP A 1 99 ? -11.962 -6.188 3.038 1.00 98.06 99 ASP A C 1
ATOM 830 O O . ASP A 1 99 ? -12.212 -5.211 3.743 1.00 98.06 99 ASP A O 1
ATOM 834 N N . LYS A 1 100 ? -12.911 -7.064 2.677 1.00 97.31 100 LYS A N 1
ATOM 835 C CA . LYS A 1 100 ? -14.307 -6.955 3.135 1.00 97.31 100 LYS A CA 1
ATOM 836 C C . LYS A 1 100 ? -14.405 -7.105 4.649 1.00 97.31 100 LYS A C 1
ATOM 838 O O . LYS A 1 100 ? -15.068 -6.292 5.292 1.00 97.31 100 LYS A O 1
ATOM 843 N N . VAL A 1 101 ? -13.737 -8.115 5.209 1.00 97.06 101 VAL A N 1
ATOM 844 C CA . VAL A 1 101 ? -13.723 -8.375 6.654 1.00 97.06 101 VAL A CA 1
ATOM 845 C C . VAL A 1 101 ? -13.108 -7.196 7.404 1.00 97.06 101 VAL A C 1
ATOM 847 O O . VAL A 1 101 ? -13.718 -6.694 8.348 1.00 97.06 101 VAL A O 1
ATOM 850 N N . LEU A 1 102 ? -11.944 -6.711 6.967 1.00 98.12 102 LEU A N 1
ATOM 851 C CA . LEU A 1 102 ? -11.278 -5.572 7.591 1.00 98.12 102 LEU A CA 1
ATOM 852 C C . LEU A 1 102 ? -12.138 -4.306 7.516 1.00 98.12 102 LEU A C 1
ATOM 854 O O . LEU A 1 102 ? -12.298 -3.620 8.520 1.00 98.12 102 LEU A O 1
ATOM 858 N N . HIS A 1 103 ? -12.734 -4.012 6.358 1.00 97.75 103 HIS A N 1
ATOM 859 C CA . HIS A 1 103 ? -13.591 -2.839 6.181 1.00 97.75 103 HIS A CA 1
ATOM 860 C C . HIS A 1 103 ? -14.802 -2.854 7.126 1.00 97.75 103 HIS A C 1
ATOM 862 O O . HIS A 1 103 ? -15.139 -1.829 7.722 1.00 97.75 103 HIS A O 1
ATOM 868 N N . GLN A 1 104 ? -15.437 -4.020 7.293 1.00 95.44 104 GLN A N 1
ATOM 869 C CA . GLN A 1 104 ? -16.542 -4.200 8.237 1.00 95.44 104 GLN A CA 1
ATOM 870 C C . GLN A 1 104 ? -16.079 -4.043 9.687 1.00 95.44 104 GLN A C 1
ATOM 872 O O . GLN A 1 104 ? -16.733 -3.335 10.449 1.00 95.44 104 GLN A O 1
ATOM 877 N N . LYS A 1 105 ? -14.940 -4.643 10.059 1.00 96.31 105 LYS A N 1
ATOM 878 C CA . LYS A 1 105 ? -14.360 -4.495 11.403 1.00 96.31 105 LYS A CA 1
ATOM 879 C C . LYS A 1 105 ? -14.033 -3.044 11.728 1.00 96.31 105 LYS A C 1
ATOM 881 O O . LYS A 1 105 ? -14.444 -2.557 12.772 1.00 96.31 105 LYS A O 1
ATOM 886 N N . ILE A 1 106 ? -13.375 -2.323 10.820 1.00 97.94 106 ILE A N 1
ATOM 887 C CA . ILE A 1 106 ? -13.114 -0.890 11.001 1.00 97.94 106 ILE A CA 1
ATOM 888 C C . ILE A 1 106 ? -14.429 -0.120 11.196 1.00 97.94 106 ILE A C 1
ATOM 890 O O . ILE A 1 106 ? -14.509 0.742 12.068 1.00 97.94 106 ILE A O 1
ATOM 894 N N . GLY A 1 107 ? -15.476 -0.464 10.436 1.00 96.31 107 GLY A N 1
ATOM 895 C CA . GLY A 1 107 ? -16.815 0.102 10.612 1.00 96.31 107 GLY A CA 1
ATOM 896 C C . GLY A 1 107 ? -17.377 -0.100 12.023 1.00 96.31 107 GLY A C 1
ATOM 897 O O . GLY A 1 107 ? -17.870 0.857 12.616 1.00 96.31 107 GLY A O 1
ATOM 898 N N . LEU A 1 108 ? -17.230 -1.302 12.590 1.00 96.06 108 LEU A N 1
ATOM 899 C CA . LEU A 1 108 ? -17.642 -1.609 13.967 1.00 96.06 108 LEU A CA 1
ATOM 900 C C . LEU A 1 108 ? -16.855 -0.821 15.017 1.00 96.06 108 LEU A C 1
ATOM 902 O O . LEU A 1 108 ? -17.382 -0.547 16.086 1.00 96.06 108 LEU A O 1
ATOM 906 N N . PHE A 1 109 ? -15.617 -0.438 14.715 1.00 97.25 109 PHE A N 1
ATOM 907 C CA . PHE A 1 109 ? -14.729 0.291 15.620 1.00 97.25 109 PHE A CA 1
ATOM 908 C C . PHE A 1 109 ? -14.728 1.810 15.397 1.00 97.25 109 PHE A C 1
ATOM 910 O O . PHE A 1 109 ? -13.906 2.527 15.970 1.00 97.25 109 PHE A O 1
ATOM 917 N N . ARG A 1 110 ? -15.665 2.343 14.598 1.00 95.75 110 ARG A N 1
ATOM 918 C CA . ARG A 1 110 ? -15.725 3.778 14.255 1.00 95.75 110 ARG A CA 1
ATOM 919 C C . ARG A 1 110 ? -15.855 4.709 15.467 1.00 95.75 110 ARG A C 1
ATOM 921 O O . ARG A 1 110 ? -15.414 5.861 15.402 1.00 95.75 110 ARG A O 1
ATOM 928 N N . TRP A 1 111 ? -16.416 4.207 16.566 1.00 96.31 111 TRP A N 1
ATOM 929 C CA . TRP A 1 111 ? -16.620 4.914 17.834 1.00 96.31 111 TRP A CA 1
ATOM 930 C C . TRP A 1 111 ? -15.335 5.133 18.647 1.00 96.31 111 TRP A C 1
ATOM 932 O O . TRP A 1 111 ? -15.335 5.971 19.549 1.00 96.31 111 TRP A O 1
ATOM 942 N N . ILE A 1 112 ? -14.237 4.433 18.330 1.00 96.62 112 ILE A N 1
ATOM 943 C CA . ILE A 1 112 ? -12.971 4.542 19.067 1.00 96.62 112 ILE A CA 1
ATOM 944 C C . ILE A 1 112 ? -12.451 5.984 19.053 1.00 96.62 112 ILE A C 1
ATOM 946 O O . ILE A 1 112 ? -12.469 6.650 18.017 1.00 96.62 112 ILE A O 1
ATOM 950 N N . ARG A 1 113 ? -11.989 6.474 20.206 1.00 94.81 113 ARG A N 1
ATOM 951 C CA . ARG A 1 113 ? -11.418 7.817 20.405 1.00 94.81 113 ARG A CA 1
ATOM 952 C C . ARG A 1 113 ? -9.922 7.706 20.693 1.00 94.81 113 ARG A C 1
ATOM 954 O O . ARG A 1 113 ? -9.447 6.610 20.980 1.00 94.81 113 ARG A O 1
ATOM 961 N N . GLU A 1 114 ? -9.197 8.826 20.639 1.00 93.62 114 GLU A N 1
ATOM 962 C CA . GLU A 1 114 ? -7.748 8.852 20.906 1.00 93.62 114 GLU A CA 1
ATOM 963 C C . GLU A 1 114 ? -7.393 8.181 22.246 1.00 93.62 114 GLU A C 1
ATOM 965 O O . GLU A 1 114 ? -6.482 7.362 22.320 1.00 93.62 114 GLU A O 1
ATOM 970 N N . GLU A 1 115 ? -8.174 8.469 23.288 1.00 92.94 115 GLU A N 1
ATOM 971 C CA . GLU A 1 115 ? -7.918 8.007 24.658 1.00 92.94 115 GLU A CA 1
ATOM 972 C C . GLU A 1 115 ? -8.065 6.493 24.854 1.00 92.94 115 GLU A C 1
ATOM 974 O O . GLU A 1 115 ? -7.444 5.940 25.751 1.00 92.94 115 GLU A O 1
ATOM 979 N N . HIS A 1 116 ? -8.829 5.802 24.000 1.00 94.94 116 HIS A N 1
ATOM 980 C CA . HIS A 1 116 ? -8.956 4.343 24.086 1.00 94.94 116 HIS A CA 1
ATOM 981 C C . HIS A 1 116 ? -7.678 3.622 23.633 1.00 94.94 116 HIS A C 1
ATOM 983 O O . HIS A 1 116 ? -7.524 2.441 23.918 1.00 94.94 116 HIS A O 1
ATOM 989 N N . LEU A 1 117 ? -6.803 4.314 22.898 1.00 93.69 117 LEU A N 1
ATOM 990 C CA . LEU A 1 117 ? -5.523 3.815 22.389 1.00 93.69 117 LEU A CA 1
ATOM 991 C C . LEU A 1 117 ? -4.337 4.524 23.063 1.00 93.69 117 LEU A C 1
ATOM 993 O O . LEU A 1 117 ? -3.251 4.573 22.493 1.00 93.69 117 LEU A O 1
ATOM 997 N N . ASP A 1 118 ? -4.558 5.126 24.234 1.00 89.69 118 ASP A N 1
ATOM 998 C CA . ASP A 1 118 ? -3.537 5.845 25.006 1.00 89.69 118 ASP A CA 1
ATOM 999 C C . ASP A 1 118 ? -2.877 7.012 24.245 1.00 89.69 118 ASP A C 1
ATOM 1001 O O . ASP A 1 118 ? -1.729 7.380 24.492 1.00 89.69 118 ASP A O 1
ATOM 1005 N N . ILE A 1 119 ? -3.608 7.631 23.311 1.00 90.25 119 ILE A N 1
ATOM 1006 C CA . ILE A 1 119 ? -3.126 8.794 22.561 1.00 90.25 119 ILE A CA 1
ATOM 1007 C C . ILE A 1 119 ? -3.486 10.069 23.331 1.00 90.25 119 ILE A C 1
ATOM 1009 O O . ILE A 1 119 ? -4.660 10.377 23.556 1.00 90.25 119 ILE A O 1
ATOM 1013 N N . GLU A 1 120 ? -2.471 10.855 23.688 1.00 84.50 120 GLU A N 1
ATOM 1014 C CA . GLU A 1 120 ? -2.659 12.138 24.367 1.00 84.50 120 GLU A CA 1
ATOM 1015 C C . GLU A 1 120 ? -3.430 13.136 23.490 1.00 84.50 120 GLU A C 1
ATOM 1017 O O . GLU A 1 120 ? -3.080 13.408 22.336 1.00 84.50 120 GLU A O 1
ATOM 1022 N N . LYS A 1 121 ? -4.491 13.729 24.049 1.00 79.06 121 LYS A N 1
ATOM 1023 C CA . LYS A 1 121 ? -5.273 14.766 23.365 1.00 79.06 121 LYS A CA 1
ATOM 1024 C C . LYS A 1 121 ? -4.511 16.091 23.362 1.00 79.06 121 LYS A C 1
ATOM 1026 O O . LYS A 1 121 ? -4.237 16.665 24.411 1.00 79.06 121 LYS A O 1
ATOM 1031 N N . SER A 1 122 ? -4.264 16.630 22.172 1.00 79.44 122 SER A N 1
ATOM 1032 C CA . SER A 1 122 ? -3.733 17.980 21.971 1.00 79.44 122 SER A CA 1
ATOM 1033 C C . SER A 1 122 ? -4.566 18.750 20.946 1.00 79.44 122 SER A C 1
ATOM 1035 O O . SER A 1 122 ? -5.195 18.184 20.054 1.00 79.44 122 SER A O 1
ATOM 1037 N N . ARG A 1 123 ? -4.566 20.084 21.065 1.00 74.81 123 ARG A N 1
ATOM 1038 C CA . ARG A 1 123 ? -5.325 21.002 20.196 1.00 74.81 123 ARG A CA 1
ATOM 1039 C C . ARG A 1 123 ? -4.922 20.904 18.719 1.00 74.81 123 ARG A C 1
ATOM 1041 O O . ARG A 1 123 ? -5.674 21.345 17.856 1.00 74.81 123 ARG A O 1
ATOM 1048 N N . GLN A 1 124 ? -3.728 20.387 18.429 1.00 77.75 124 GLN A N 1
ATOM 1049 C CA . GLN A 1 124 ? -3.236 20.214 17.062 1.00 77.75 124 GLN A CA 1
ATOM 1050 C C . GLN A 1 124 ? -3.550 18.829 16.478 1.00 77.75 124 GLN A C 1
ATOM 1052 O O . GLN A 1 124 ? -3.393 18.658 15.272 1.00 77.75 124 GLN A O 1
ATOM 1057 N N . ASN A 1 125 ? -4.021 17.865 17.279 1.00 82.50 125 ASN A N 1
ATOM 1058 C CA . ASN A 1 125 ? -4.247 16.487 16.831 1.00 82.50 125 ASN A CA 1
ATOM 1059 C C . ASN A 1 125 ? -5.149 16.434 15.5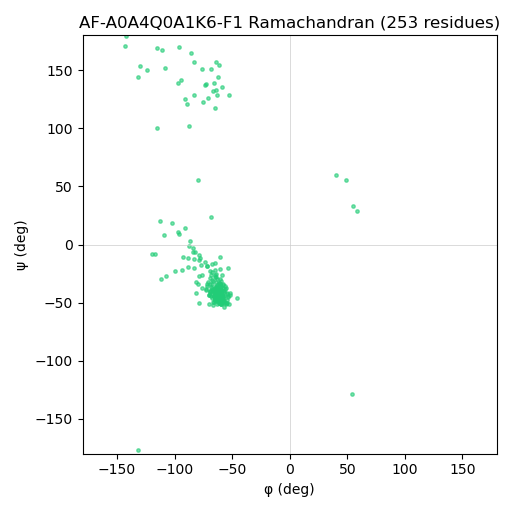99 1.00 82.50 125 ASN A C 1
ATOM 1061 O O . ASN A 1 125 ? -4.781 15.814 14.606 1.00 82.50 125 ASN A O 1
ATOM 1065 N N . ASP A 1 126 ? -6.274 17.147 15.626 1.00 88.50 126 ASP A N 1
ATOM 1066 C CA . ASP A 1 126 ? -7.280 17.103 14.562 1.00 88.50 126 ASP A CA 1
ATOM 1067 C C . ASP A 1 126 ? -6.701 17.415 13.175 1.00 88.50 126 ASP A C 1
ATOM 1069 O O . ASP A 1 126 ? -7.024 16.741 12.195 1.00 88.50 126 ASP A O 1
ATOM 1073 N N . SER A 1 127 ? -5.813 18.412 13.071 1.00 91.38 127 SER A N 1
ATOM 1074 C CA . SER A 1 127 ? -5.240 18.798 11.780 1.00 91.38 127 SER A CA 1
ATOM 1075 C C . SER A 1 127 ? -4.285 17.724 11.264 1.00 91.38 127 SER A C 1
ATOM 1077 O O . SER A 1 127 ? -4.469 17.247 10.142 1.00 91.38 127 SER A O 1
ATOM 1079 N N . PHE A 1 128 ? -3.328 17.283 12.086 1.00 93.38 128 PHE A N 1
ATOM 1080 C CA . PHE A 1 128 ? -2.382 16.223 11.729 1.00 93.38 128 PHE A CA 1
ATOM 1081 C C . PHE A 1 128 ? -3.089 14.906 11.402 1.00 93.38 128 PHE A C 1
ATOM 1083 O O . PHE A 1 128 ? -2.798 14.296 10.374 1.00 93.38 128 PHE A O 1
ATOM 1090 N N . LEU A 1 129 ? -4.053 14.490 12.223 1.00 94.69 129 LEU A N 1
ATOM 1091 C CA . LEU A 1 129 ? -4.830 13.274 11.998 1.00 94.69 129 LEU A CA 1
ATOM 1092 C C . LEU A 1 129 ? -5.616 13.368 10.685 1.00 94.69 129 LEU A C 1
ATOM 1094 O O . LEU A 1 129 ? -5.570 12.432 9.888 1.00 94.69 129 LEU A O 1
ATOM 1098 N N . SER A 1 130 ? -6.245 14.513 10.386 1.00 96.00 130 SER A N 1
ATOM 1099 C CA . SER A 1 130 ? -6.935 14.703 9.101 1.00 96.00 130 SER A CA 1
ATOM 1100 C C . SER A 1 130 ? -5.985 14.616 7.899 1.00 96.00 130 SER A C 1
ATOM 1102 O O . SER A 1 130 ? -6.336 14.030 6.871 1.00 96.00 130 SER A O 1
ATOM 1104 N N . PHE A 1 131 ? -4.761 15.145 8.020 1.00 96.75 131 PHE A N 1
ATOM 1105 C CA . PHE A 1 131 ? -3.754 15.064 6.965 1.00 96.75 131 PHE A CA 1
ATOM 1106 C C . PHE A 1 131 ? -3.266 13.626 6.768 1.00 96.75 131 PHE A C 1
ATOM 1108 O O . PHE A 1 131 ? -3.198 13.167 5.629 1.00 96.75 131 PHE A O 1
ATOM 1115 N N . ALA A 1 132 ? -2.997 12.894 7.851 1.00 97.50 132 ALA A N 1
ATOM 1116 C CA . ALA A 1 132 ? -2.581 11.494 7.795 1.00 97.50 132 ALA A CA 1
ATOM 1117 C C . ALA A 1 132 ? -3.664 10.610 7.148 1.00 97.50 132 ALA A C 1
ATOM 1119 O O . ALA A 1 132 ? -3.372 9.832 6.236 1.00 97.50 132 ALA A O 1
ATOM 1120 N N . ILE A 1 133 ? -4.930 10.808 7.537 1.00 98.06 133 ILE A N 1
ATOM 1121 C CA . ILE A 1 133 ? -6.096 10.149 6.927 1.00 98.06 133 ILE A CA 1
ATOM 1122 C C . ILE A 1 133 ? -6.157 10.440 5.421 1.00 98.06 133 ILE A C 1
ATOM 1124 O O . ILE A 1 133 ? -6.292 9.520 4.611 1.00 98.06 133 ILE A O 1
ATOM 1128 N N . SER A 1 134 ? -6.015 11.709 5.029 1.00 97.94 134 SER A N 1
ATOM 1129 C CA . SER A 1 134 ? -6.034 12.123 3.621 1.00 97.94 134 SER A CA 1
ATOM 1130 C C . SER A 1 134 ? -4.919 11.463 2.803 1.00 97.94 134 SER A C 1
ATOM 1132 O O . SER A 1 134 ? -5.162 11.028 1.677 1.00 97.94 134 SER A O 1
ATOM 1134 N N . GLU A 1 135 ? -3.710 11.327 3.357 1.00 98.19 135 GLU A N 1
ATOM 1135 C CA . GLU A 1 135 ? -2.606 10.633 2.686 1.00 98.19 135 GLU A CA 1
ATOM 1136 C C . GLU A 1 135 ? -2.910 9.147 2.449 1.00 98.19 135 GLU A C 1
ATOM 1138 O O . GLU A 1 135 ? -2.735 8.674 1.323 1.00 98.19 135 GLU A O 1
ATOM 1143 N N . LEU A 1 136 ? -3.441 8.416 3.441 1.00 97.06 136 LEU A N 1
ATOM 1144 C CA . LEU A 1 136 ? -3.814 7.005 3.253 1.00 97.06 136 LEU A CA 1
ATOM 1145 C C . LEU A 1 136 ? -4.925 6.821 2.217 1.00 97.06 136 LEU A C 1
ATOM 1147 O O . LEU A 1 136 ? -4.857 5.907 1.392 1.00 97.06 136 LEU A O 1
ATOM 1151 N N . LEU A 1 137 ? -5.931 7.698 2.212 1.00 98.06 137 LEU A N 1
ATOM 1152 C CA . LEU A 1 137 ? -7.055 7.607 1.276 1.00 98.06 137 LEU A CA 1
ATOM 1153 C C . LEU A 1 137 ? -6.633 7.786 -0.191 1.00 98.06 137 LEU A C 1
ATOM 1155 O O . LEU A 1 137 ? -7.273 7.236 -1.093 1.00 98.06 137 LEU A O 1
ATOM 1159 N N . LYS A 1 138 ? -5.516 8.475 -0.457 1.00 97.81 138 LYS A N 1
ATOM 1160 C CA . LYS A 1 138 ? -4.969 8.631 -1.816 1.00 97.81 138 LYS A CA 1
ATOM 1161 C C . LYS A 1 138 ? -4.448 7.325 -2.414 1.00 97.81 138 LYS A C 1
ATOM 1163 O O . LYS A 1 138 ? -4.299 7.253 -3.633 1.00 97.81 138 LYS A O 1
ATOM 1168 N N . MET A 1 139 ? -4.200 6.281 -1.626 1.00 96.75 139 MET A N 1
ATOM 1169 C CA . MET A 1 139 ? -3.531 5.057 -2.088 1.00 96.75 139 MET A CA 1
ATOM 1170 C C . MET A 1 139 ? -4.229 4.385 -3.286 1.00 96.75 139 MET A C 1
ATOM 1172 O O . MET A 1 139 ? -3.572 3.894 -4.208 1.00 96.75 139 MET A O 1
ATOM 1176 N N . ASN A 1 140 ? -5.564 4.421 -3.344 1.00 95.50 140 ASN A N 1
ATOM 1177 C CA . ASN A 1 140 ? -6.327 3.853 -4.466 1.00 95.50 140 ASN A CA 1
ATOM 1178 C C . ASN A 1 140 ? -6.362 4.729 -5.723 1.00 95.50 140 ASN A C 1
ATOM 1180 O O . ASN A 1 140 ? -6.789 4.262 -6.776 1.00 95.50 140 ASN A O 1
ATOM 1184 N N . THR A 1 141 ? -5.877 5.970 -5.650 1.00 97.31 141 THR A N 1
ATOM 1185 C CA . THR A 1 141 ? -5.721 6.837 -6.829 1.00 97.31 141 THR A CA 1
ATOM 1186 C C . THR A 1 141 ? -4.501 6.449 -7.670 1.00 97.31 141 THR A C 1
ATOM 1188 O O . THR A 1 141 ? -4.419 6.787 -8.852 1.00 97.31 141 THR A O 1
ATOM 1191 N N . PHE A 1 142 ? -3.574 5.680 -7.089 1.00 97.81 142 PHE A N 1
ATOM 1192 C CA . PHE A 1 142 ? -2.345 5.235 -7.733 1.00 97.81 142 PHE A CA 1
ATOM 1193 C C . PHE A 1 142 ? -2.376 3.744 -8.061 1.00 97.81 142 PHE A C 1
ATOM 1195 O O . PHE A 1 142 ? -3.012 2.946 -7.377 1.00 97.81 142 PHE A O 1
ATOM 1202 N N . LYS A 1 143 ? -1.642 3.354 -9.107 1.00 98.00 143 LYS A N 1
ATOM 1203 C CA . LYS A 1 143 ? -1.508 1.954 -9.552 1.00 98.00 143 LYS A CA 1
ATOM 1204 C C . LYS A 1 143 ? -0.106 1.382 -9.338 1.00 98.00 143 LYS A C 1
ATOM 1206 O O . LYS A 1 143 ? 0.037 0.181 -9.118 1.00 98.00 143 LYS A O 1
ATOM 1211 N N . ALA A 1 144 ? 0.928 2.219 -9.390 1.00 97.38 144 ALA A N 1
ATOM 1212 C CA . ALA A 1 144 ? 2.302 1.776 -9.201 1.00 97.38 144 ALA A CA 1
ATOM 1213 C C . ALA A 1 144 ? 2.580 1.460 -7.716 1.00 97.38 144 ALA A C 1
ATOM 1215 O O . ALA A 1 144 ? 2.172 2.254 -6.861 1.00 97.38 144 ALA A O 1
ATOM 1216 N N . PRO A 1 145 ? 3.289 0.359 -7.394 1.00 97.88 145 PRO A N 1
ATOM 1217 C CA . PRO A 1 145 ? 3.646 0.003 -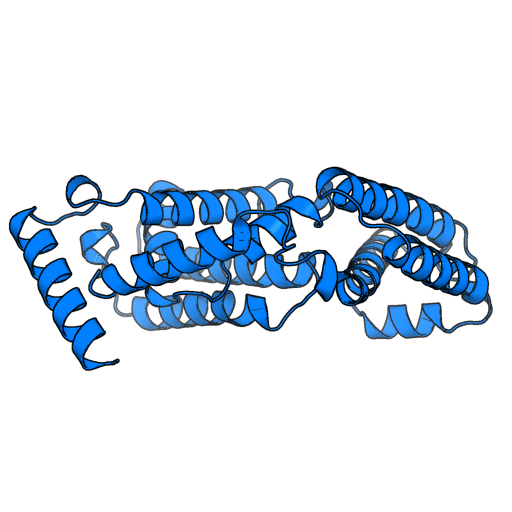6.018 1.00 97.88 145 PRO A CA 1
ATOM 1218 C C . PRO A 1 145 ? 4.362 1.141 -5.285 1.00 97.88 145 PRO A C 1
ATOM 1220 O O . PRO A 1 145 ? 3.977 1.483 -4.169 1.00 97.88 145 PRO A O 1
ATOM 1223 N N . ARG A 1 146 ? 5.333 1.793 -5.942 1.00 97.00 146 ARG A N 1
ATOM 1224 C CA . ARG A 1 146 ? 6.029 2.975 -5.414 1.00 97.00 146 ARG A CA 1
ATOM 1225 C C . ARG A 1 146 ? 5.092 4.093 -4.961 1.00 97.00 146 ARG A C 1
ATOM 1227 O O . ARG A 1 146 ? 5.239 4.614 -3.863 1.00 97.00 146 ARG A O 1
ATOM 1234 N N . ASP A 1 147 ? 4.162 4.492 -5.824 1.00 97.56 147 ASP A N 1
ATOM 1235 C CA . ASP A 1 147 ? 3.287 5.637 -5.560 1.00 97.56 147 ASP A CA 1
ATOM 1236 C C . ASP A 1 147 ? 2.322 5.324 -4.402 1.00 97.56 147 ASP A C 1
ATOM 1238 O O . ASP A 1 147 ? 2.081 6.177 -3.553 1.00 97.56 147 ASP A O 1
ATOM 1242 N N . LYS A 1 148 ? 1.835 4.076 -4.313 1.00 98.25 148 LYS A N 1
ATOM 1243 C CA . LYS A 1 148 ? 1.038 3.604 -3.169 1.00 98.25 148 LYS A CA 1
ATOM 1244 C C . LYS A 1 148 ? 1.847 3.592 -1.869 1.00 98.25 148 LYS A C 1
ATOM 1246 O O . LYS A 1 148 ? 1.344 4.020 -0.836 1.00 98.25 148 LYS A O 1
ATOM 1251 N N . LEU A 1 149 ? 3.102 3.141 -1.924 1.00 98.00 149 LEU A N 1
ATOM 1252 C CA . LEU A 1 149 ? 4.017 3.162 -0.783 1.00 98.00 149 LEU A CA 1
ATOM 1253 C C . LEU A 1 149 ? 4.280 4.594 -0.300 1.00 98.00 149 LEU A C 1
ATOM 1255 O O . LEU A 1 149 ? 4.285 4.831 0.900 1.00 98.00 149 LEU A O 1
ATOM 1259 N N . ILE A 1 150 ? 4.414 5.565 -1.207 1.00 97.25 150 ILE A N 1
ATOM 1260 C CA . ILE A 1 150 ? 4.579 6.980 -0.841 1.00 97.25 150 ILE A CA 1
ATOM 1261 C C . ILE A 1 150 ? 3.386 7.505 -0.031 1.00 97.25 150 ILE A C 1
ATOM 1263 O O . ILE A 1 150 ? 3.606 8.249 0.917 1.00 97.25 150 ILE A O 1
ATOM 1267 N N . CYS A 1 151 ? 2.149 7.087 -0.321 1.00 98.44 151 CYS A N 1
ATOM 1268 C CA . CYS A 1 151 ? 0.995 7.437 0.519 1.00 98.44 151 CYS A CA 1
ATOM 1269 C C . CYS A 1 151 ? 1.171 6.965 1.972 1.00 98.44 151 CYS A C 1
ATOM 1271 O O . CYS A 1 151 ? 0.847 7.699 2.903 1.00 98.44 151 CYS A O 1
ATOM 1273 N N . ILE A 1 152 ? 1.725 5.763 2.168 1.00 98.25 152 ILE A N 1
ATOM 1274 C CA . ILE A 1 152 ? 2.037 5.223 3.499 1.00 98.25 152 ILE A CA 1
ATOM 1275 C C . ILE A 1 152 ? 3.140 6.062 4.156 1.00 98.25 152 ILE A C 1
ATOM 1277 O O . ILE A 1 152 ? 2.968 6.515 5.282 1.00 98.25 152 ILE A O 1
ATOM 1281 N N . LEU A 1 153 ? 4.242 6.330 3.444 1.00 97.38 153 LEU A N 1
ATOM 1282 C CA . LEU A 1 153 ? 5.362 7.130 3.961 1.00 97.38 153 LEU A CA 1
ATOM 1283 C C . LEU A 1 153 ? 4.923 8.544 4.375 1.00 97.38 153 LEU A C 1
ATOM 1285 O O . LEU A 1 153 ? 5.315 9.032 5.435 1.00 97.38 153 LEU A O 1
ATOM 1289 N N . ASN A 1 154 ? 4.094 9.196 3.558 1.00 98.00 154 ASN A N 1
ATOM 1290 C CA . ASN A 1 154 ? 3.567 10.525 3.847 1.00 98.00 154 ASN A CA 1
ATOM 1291 C C . ASN A 1 154 ? 2.659 10.502 5.080 1.00 98.00 154 ASN A C 1
ATOM 1293 O O . ASN A 1 154 ? 2.819 11.345 5.958 1.00 98.00 154 ASN A O 1
ATOM 1297 N N . CYS A 1 155 ? 1.758 9.517 5.183 1.00 98.06 155 CYS A N 1
ATOM 1298 C CA . CYS A 1 155 ? 0.938 9.319 6.378 1.00 98.06 155 CYS A CA 1
ATOM 1299 C C . CYS A 1 155 ? 1.812 9.177 7.632 1.00 98.06 155 CYS A C 1
ATOM 1301 O O . CYS A 1 155 ? 1.618 9.905 8.603 1.00 98.06 155 CYS A O 1
ATOM 1303 N N . CYS A 1 156 ? 2.814 8.293 7.602 1.00 96.12 156 CYS A N 1
ATOM 1304 C CA . CYS A 1 156 ? 3.719 8.090 8.733 1.00 96.12 156 CYS A CA 1
ATOM 1305 C C . CYS A 1 156 ? 4.496 9.366 9.079 1.00 96.12 156 CYS A C 1
ATOM 1307 O O . CYS A 1 156 ? 4.627 9.703 10.249 1.00 96.12 156 CYS A O 1
ATOM 1309 N N . THR A 1 157 ? 4.950 10.122 8.077 1.00 95.00 157 THR A N 1
ATOM 1310 C CA . THR A 1 157 ? 5.655 11.397 8.280 1.00 95.00 157 THR A CA 1
ATOM 1311 C C . THR A 1 157 ? 4.769 12.426 8.984 1.00 95.00 157 THR A C 1
ATOM 1313 O O . THR A 1 157 ? 5.239 13.131 9.876 1.00 95.00 157 THR A O 1
ATOM 1316 N N . VAL A 1 158 ? 3.483 12.499 8.626 1.00 95.50 158 VAL A N 1
ATOM 1317 C CA . VAL A 1 158 ? 2.507 13.361 9.309 1.00 95.50 158 VAL A CA 1
ATOM 1318 C C . VAL A 1 158 ? 2.304 12.911 10.758 1.00 95.50 158 VAL A C 1
ATOM 1320 O O . VAL A 1 158 ? 2.304 13.755 11.653 1.00 95.50 158 VAL A O 1
ATOM 1323 N N . ILE A 1 159 ? 2.209 11.601 11.008 1.00 94.56 159 ILE A N 1
ATOM 1324 C CA . ILE A 1 159 ? 2.106 11.040 12.365 1.00 94.56 159 ILE A CA 1
ATOM 1325 C C . ILE A 1 159 ? 3.352 11.379 13.199 1.00 94.56 159 ILE A C 1
ATOM 1327 O O . ILE A 1 159 ? 3.224 11.867 14.315 1.00 94.56 159 ILE A O 1
ATOM 1331 N N . PHE A 1 160 ? 4.565 11.213 12.668 1.00 91.81 160 PHE A N 1
ATOM 1332 C CA . PHE A 1 160 ? 5.779 11.637 13.378 1.00 91.81 160 PHE A CA 1
ATOM 1333 C C . PHE A 1 160 ? 5.837 13.149 13.586 1.00 91.81 160 PHE A C 1
ATOM 1335 O O . PHE A 1 160 ? 6.375 13.610 14.591 1.00 91.81 160 PHE A O 1
ATOM 1342 N N . GLY A 1 161 ? 5.280 13.925 12.653 1.00 90.88 161 GLY A N 1
ATOM 1343 C CA . GLY A 1 161 ? 5.048 15.352 12.834 1.00 90.88 161 GLY A CA 1
ATOM 1344 C C . GLY A 1 161 ? 4.217 15.620 14.085 1.00 90.88 161 GLY A C 1
ATOM 1345 O O . GLY A 1 161 ? 4.655 16.395 14.928 1.00 90.88 161 GLY A O 1
ATOM 1346 N N . LEU A 1 162 ? 3.084 14.932 14.247 1.00 89.81 162 LEU A N 1
ATOM 1347 C CA . LEU A 1 162 ? 2.225 15.038 15.430 1.00 89.81 162 LEU A CA 1
ATOM 1348 C C . LEU A 1 162 ? 2.961 14.664 16.725 1.00 89.81 162 LEU A C 1
ATOM 1350 O O . LEU A 1 162 ? 2.930 15.420 17.697 1.00 89.81 162 LEU A O 1
ATOM 1354 N N . LEU A 1 163 ? 3.659 13.527 16.724 1.00 89.00 163 LEU A N 1
ATOM 1355 C CA . LEU A 1 163 ? 4.367 13.028 17.906 1.00 89.00 163 LEU A CA 1
ATOM 1356 C C . LEU A 1 163 ? 5.488 13.961 18.352 1.00 89.00 163 LEU A C 1
ATOM 1358 O O . LEU A 1 163 ? 5.680 14.134 19.542 1.00 89.00 163 LEU A O 1
ATOM 1362 N N . LYS A 1 164 ? 6.186 14.617 17.419 1.00 85.56 164 LYS A N 1
ATOM 1363 C CA . LYS A 1 164 ? 7.222 15.610 17.750 1.00 85.56 164 LYS A CA 1
ATOM 1364 C C . LYS A 1 164 ? 6.671 16.901 18.362 1.00 85.56 164 LYS A C 1
ATOM 1366 O O . LYS A 1 164 ? 7.436 17.636 18.976 1.00 85.56 164 LYS A O 1
ATOM 1371 N N . HIS A 1 165 ? 5.395 17.221 18.131 1.00 78.12 165 HIS A N 1
ATOM 1372 C CA . HIS A 1 165 ? 4.744 18.405 18.711 1.00 78.12 165 HIS A CA 1
ATOM 1373 C C . HIS A 1 165 ? 4.125 18.124 20.082 1.00 78.12 165 HIS A C 1
ATOM 1375 O O . HIS A 1 165 ? 3.861 19.061 20.832 1.00 78.12 165 HIS A O 1
ATOM 1381 N N . SER A 1 166 ? 3.885 16.856 20.399 1.00 73.00 166 SER A N 1
ATOM 1382 C CA . SER A 1 166 ? 3.530 16.418 21.745 1.00 73.00 166 SER A CA 1
ATOM 1383 C C . SER A 1 166 ? 4.852 16.275 22.507 1.00 73.00 166 SER A C 1
ATOM 1385 O O . SER A 1 166 ? 5.778 15.681 21.973 1.00 73.00 166 SER A O 1
ATOM 1387 N N . GLU A 1 167 ? 5.017 16.855 23.696 1.00 64.12 167 GLU A N 1
ATOM 1388 C CA . GLU A 1 167 ? 6.314 16.912 24.416 1.00 64.12 167 GLU A CA 1
ATOM 1389 C C . GLU A 1 167 ? 6.824 15.539 24.9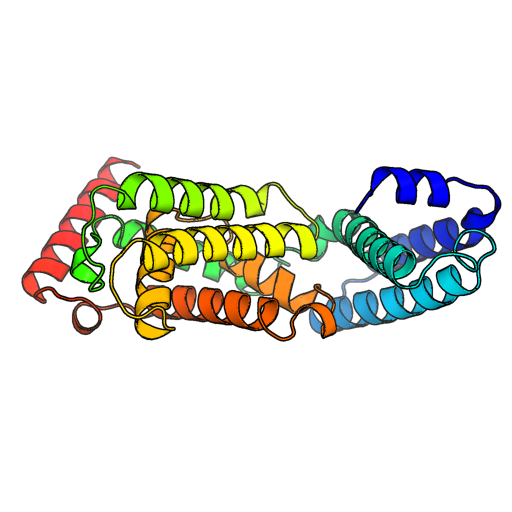39 1.00 64.12 167 GLU A C 1
ATOM 1391 O O . GLU A 1 167 ? 7.605 15.477 25.887 1.00 64.12 167 GLU A O 1
ATOM 1396 N N . GLY A 1 168 ? 6.380 14.432 24.339 1.00 63.28 168 GLY A N 1
ATOM 1397 C CA . GLY A 1 168 ? 6.703 13.058 24.708 1.00 63.28 168 GLY A CA 1
ATOM 1398 C C . GLY A 1 168 ? 7.841 12.439 23.893 1.00 63.28 168 GLY A C 1
ATOM 1399 O O . GLY A 1 168 ? 8.301 12.972 22.881 1.00 63.28 168 GLY A O 1
ATOM 1400 N N . ASP A 1 169 ? 8.292 11.270 24.348 1.00 62.25 169 ASP A N 1
ATOM 1401 C CA . ASP A 1 169 ? 9.344 10.501 23.686 1.00 62.25 169 ASP A CA 1
ATOM 1402 C C . ASP A 1 169 ? 8.818 9.904 22.364 1.00 62.25 169 ASP A C 1
ATOM 1404 O O . ASP A 1 169 ? 7.775 9.239 22.312 1.00 62.25 169 ASP A O 1
ATOM 1408 N N . VAL A 1 170 ? 9.519 10.170 21.261 1.00 68.94 170 VAL A N 1
ATOM 1409 C CA . VAL A 1 170 ? 9.099 9.733 19.921 1.00 68.94 170 VAL A CA 1
ATOM 1410 C C . VAL A 1 170 ? 9.655 8.332 19.674 1.00 68.94 170 VAL A C 1
ATOM 1412 O O . VAL A 1 170 ? 10.830 8.172 19.346 1.00 68.94 170 VAL A O 1
ATOM 1415 N N . GLY A 1 171 ? 8.804 7.314 19.815 1.00 71.81 171 GLY A N 1
ATOM 1416 C CA . GLY A 1 171 ? 9.174 5.904 19.695 1.00 71.81 171 GLY A CA 1
ATOM 1417 C C . GLY A 1 171 ? 8.102 5.053 19.009 1.00 71.81 171 GLY A C 1
ATOM 1418 O O . GLY A 1 171 ? 7.046 5.543 18.615 1.00 71.81 171 GLY A O 1
ATOM 1419 N N . ALA A 1 172 ? 8.378 3.754 18.851 1.00 68.50 172 ALA A N 1
ATOM 1420 C CA . ALA A 1 172 ? 7.428 2.809 18.253 1.00 68.50 172 ALA A CA 1
ATOM 1421 C C . ALA A 1 172 ? 6.144 2.666 19.094 1.00 68.50 172 ALA A C 1
ATOM 1423 O O . ALA A 1 172 ? 5.052 2.585 18.530 1.00 68.50 172 ALA A O 1
ATOM 1424 N N . ASP A 1 173 ? 6.286 2.716 20.421 1.00 75.56 173 ASP A N 1
ATOM 1425 C CA . ASP A 1 173 ? 5.189 2.572 21.385 1.00 75.56 173 ASP A CA 1
ATOM 1426 C C . ASP A 1 173 ? 4.209 3.755 21.343 1.00 75.56 173 ASP A C 1
ATOM 1428 O O . ASP A 1 173 ? 3.028 3.584 21.621 1.00 75.56 173 ASP A O 1
ATOM 1432 N N . THR A 1 174 ? 4.665 4.938 20.916 1.00 86.88 174 THR A N 1
ATOM 1433 C CA . THR A 1 174 ? 3.807 6.116 20.701 1.00 86.88 174 THR A CA 1
ATOM 1434 C C . THR A 1 174 ? 3.317 6.233 19.254 1.00 86.88 174 THR A C 1
ATOM 1436 O O . THR A 1 174 ? 2.280 6.837 18.989 1.00 86.88 174 THR A O 1
ATOM 1439 N N . PHE A 1 175 ? 4.014 5.614 18.297 1.00 92.88 175 PHE A N 1
ATOM 1440 C CA . PHE A 1 175 ? 3.665 5.640 16.875 1.00 92.88 175 PHE A CA 1
ATOM 1441 C C . PHE A 1 175 ? 2.541 4.679 16.485 1.00 92.88 175 PHE A C 1
ATOM 1443 O O . PHE A 1 175 ? 1.598 5.082 15.797 1.00 92.88 175 PHE A O 1
ATOM 1450 N N . LEU A 1 176 ? 2.641 3.410 16.887 1.00 94.31 176 LEU A N 1
ATOM 1451 C CA . LEU A 1 176 ? 1.709 2.379 16.435 1.00 94.31 176 LEU A CA 1
ATOM 1452 C C . LEU A 1 176 ? 0.248 2.661 16.844 1.00 94.31 176 LEU A C 1
ATOM 1454 O O . LEU A 1 176 ? -0.618 2.514 15.975 1.00 94.31 176 LEU A O 1
ATOM 1458 N N . PRO A 1 177 ? -0.059 3.132 18.073 1.00 95.31 177 PRO A N 1
ATOM 1459 C CA . PRO A 1 177 ? -1.432 3.476 18.446 1.00 95.31 177 PRO A CA 1
ATOM 1460 C C . PRO A 1 177 ? -2.028 4.577 17.563 1.00 95.31 177 PRO A C 1
ATOM 1462 O O . PRO A 1 177 ? -3.161 4.457 17.093 1.00 95.31 177 PRO A O 1
ATOM 1465 N N . VAL A 1 178 ? -1.240 5.610 17.235 1.00 95.81 178 VAL A N 1
ATOM 1466 C CA . VAL A 1 178 ? -1.678 6.685 16.330 1.00 95.81 178 VAL A CA 1
ATOM 1467 C C . VAL A 1 178 ? -1.914 6.153 14.916 1.00 95.81 178 VAL A C 1
ATOM 1469 O O . VAL A 1 178 ? -2.902 6.523 14.281 1.00 95.81 178 VAL A O 1
ATOM 1472 N N . LEU A 1 179 ? -1.061 5.251 14.419 1.00 97.69 179 LEU A N 1
ATOM 1473 C CA . LEU A 1 179 ? -1.268 4.616 13.116 1.00 97.69 179 LEU A CA 1
ATOM 1474 C C . LEU A 1 179 ? -2.555 3.777 13.086 1.00 97.69 179 LEU A C 1
ATOM 1476 O O . LEU A 1 179 ? -3.324 3.895 12.132 1.00 97.69 179 LEU A O 1
ATOM 1480 N N . ILE A 1 180 ? -2.815 2.973 14.123 1.00 97.88 180 ILE A N 1
ATOM 1481 C CA . ILE A 1 180 ? -4.056 2.194 14.269 1.00 97.88 180 ILE A CA 1
ATOM 1482 C C . ILE A 1 180 ? -5.267 3.130 14.242 1.00 97.88 180 ILE A C 1
ATOM 1484 O O . ILE A 1 180 ? -6.197 2.915 13.462 1.00 97.88 180 ILE A O 1
ATOM 1488 N N . TYR A 1 181 ? -5.227 4.209 15.026 1.00 97.56 181 TYR A N 1
ATOM 1489 C CA . TYR A 1 181 ? -6.295 5.201 15.066 1.00 97.56 181 TYR A CA 1
ATOM 1490 C C . TYR A 1 181 ? -6.548 5.834 13.691 1.00 97.56 181 TYR A C 1
ATOM 1492 O O . TYR A 1 181 ? -7.688 5.882 13.225 1.00 97.56 181 TYR A O 1
ATOM 1500 N N . VAL A 1 182 ? -5.489 6.261 12.995 1.00 98.06 182 VAL A N 1
ATOM 1501 C CA . VAL A 1 182 ? -5.584 6.831 11.643 1.00 98.06 182 VAL A CA 1
ATOM 1502 C C . VAL A 1 182 ? -6.189 5.826 10.659 1.00 98.06 182 VAL A C 1
ATOM 1504 O O . VAL A 1 182 ? -7.039 6.212 9.859 1.00 98.06 182 VAL A O 1
ATOM 1507 N N . VAL A 1 183 ? -5.821 4.541 10.723 1.00 98.50 183 VAL A N 1
ATOM 1508 C CA . VAL A 1 183 ? -6.409 3.493 9.869 1.00 98.50 183 VAL A CA 1
ATOM 1509 C C . VAL A 1 183 ? -7.898 3.309 10.157 1.00 98.50 183 VAL A C 1
ATOM 1511 O O . VAL A 1 183 ? -8.686 3.246 9.211 1.00 98.50 183 VAL A O 1
ATOM 1514 N N . ILE A 1 184 ? -8.300 3.278 11.432 1.00 98.31 184 ILE A N 1
ATOM 1515 C CA . ILE A 1 184 ? -9.709 3.149 11.827 1.00 98.31 184 ILE A CA 1
ATOM 1516 C C . ILE A 1 184 ? -10.520 4.338 11.302 1.00 98.31 184 ILE A C 1
ATOM 1518 O O . ILE A 1 184 ? -11.567 4.158 10.681 1.00 98.31 184 ILE A O 1
ATOM 1522 N N . LYS A 1 185 ? -10.024 5.564 11.503 1.00 97.94 185 LYS A N 1
ATOM 1523 C CA . LYS A 1 185 ? -10.723 6.781 11.070 1.00 97.94 185 LYS A CA 1
ATOM 1524 C C . LYS A 1 185 ? -10.726 6.970 9.557 1.00 97.94 185 LYS A C 1
ATOM 1526 O O . LYS A 1 185 ? -11.693 7.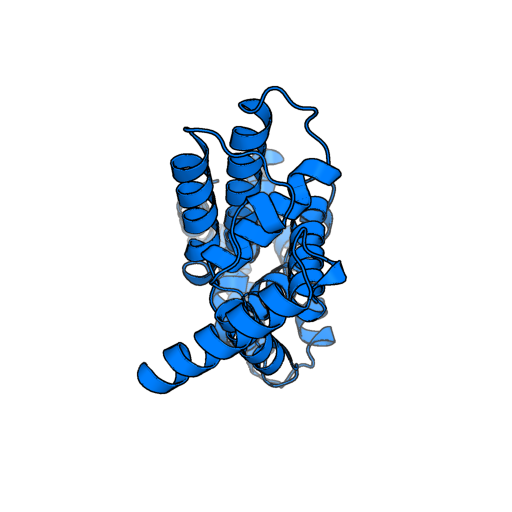507 9.024 1.00 97.94 185 LYS A O 1
ATOM 1531 N N . ALA A 1 186 ? -9.683 6.525 8.860 1.00 97.94 186 ALA A N 1
ATOM 1532 C CA . ALA A 1 186 ? -9.626 6.591 7.406 1.00 97.94 186 ALA A CA 1
ATOM 1533 C C . ALA A 1 186 ? -10.496 5.522 6.730 1.00 97.94 186 ALA A C 1
ATOM 1535 O O . ALA A 1 186 ? -11.059 5.791 5.674 1.00 97.94 186 ALA A O 1
ATOM 1536 N N . ASN A 1 187 ? -10.566 4.314 7.299 1.00 98.00 187 ASN A N 1
ATOM 1537 C CA . ASN A 1 187 ? -11.142 3.115 6.680 1.00 98.00 187 ASN A CA 1
ATOM 1538 C C . ASN A 1 187 ? -10.804 2.978 5.173 1.00 98.00 187 ASN A C 1
ATOM 1540 O O . ASN A 1 187 ? -11.708 2.992 4.326 1.00 98.00 187 ASN A O 1
ATOM 1544 N N . PRO A 1 188 ? -9.509 2.902 4.792 1.00 97.62 188 PRO A N 1
ATOM 1545 C CA . PRO A 1 188 ? -9.119 2.961 3.390 1.00 97.62 188 PRO A CA 1
ATOM 1546 C C . PRO A 1 188 ? -9.675 1.764 2.604 1.00 97.62 188 PRO A C 1
ATOM 1548 O O . PRO A 1 188 ? -9.515 0.618 3.035 1.00 97.62 188 PRO A O 1
ATOM 1551 N N . PRO A 1 189 ? -10.274 1.977 1.417 1.00 96.94 189 PRO A N 1
ATOM 1552 C CA . PRO A 1 189 ? -10.771 0.866 0.622 1.00 96.94 189 PRO A CA 1
ATOM 1553 C C . PRO A 1 189 ? -9.618 -0.050 0.207 1.00 96.94 189 PRO A C 1
ATOM 1555 O O . PRO A 1 189 ? -8.526 0.416 -0.120 1.00 96.94 189 PRO A O 1
ATOM 1558 N N . LYS A 1 190 ? -9.863 -1.360 0.153 1.00 97.75 190 LYS A N 1
ATOM 1559 C CA . LYS A 1 190 ? -8.887 -2.342 -0.345 1.00 97.75 190 LYS A CA 1
ATOM 1560 C C . LYS A 1 190 ? -7.521 -2.299 0.366 1.00 97.75 190 LYS A C 1
ATOM 1562 O O . LYS A 1 190 ? -6.483 -2.468 -0.280 1.00 97.75 190 LYS A O 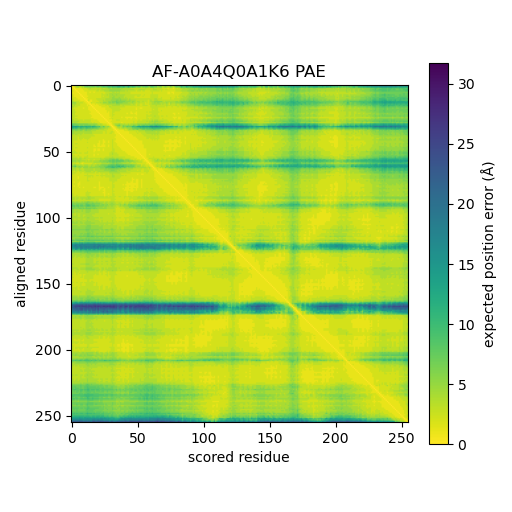1
ATOM 1567 N N . LEU A 1 191 ? -7.486 -1.972 1.660 1.00 98.38 191 LEU A N 1
ATOM 1568 C CA . LEU A 1 191 ? -6.236 -1.751 2.390 1.00 98.38 191 LEU A CA 1
ATOM 1569 C C . LEU A 1 191 ? -5.329 -2.996 2.411 1.00 98.38 191 LEU A C 1
ATOM 1571 O O . LEU A 1 191 ? -4.132 -2.871 2.148 1.00 98.38 191 LEU A O 1
ATOM 1575 N N . VAL A 1 192 ? -5.885 -4.190 2.635 1.00 98.19 192 VAL A N 1
ATOM 1576 C CA . VAL A 1 192 ? -5.128 -5.452 2.619 1.00 98.19 192 VAL A CA 1
ATOM 1577 C C . VAL A 1 192 ? -4.569 -5.702 1.224 1.00 98.19 192 VAL A C 1
ATOM 1579 O O . VAL A 1 192 ? -3.364 -5.919 1.082 1.00 98.19 192 VAL A O 1
ATOM 1582 N N . SER A 1 193 ? -5.401 -5.586 0.181 1.00 98.38 193 SER A N 1
ATOM 1583 C CA . SER A 1 193 ? -4.943 -5.736 -1.208 1.00 98.38 193 SER A CA 1
ATOM 1584 C C . SER A 1 193 ? -3.819 -4.762 -1.556 1.00 98.38 193 SER A C 1
ATOM 1586 O O . SER A 1 193 ? -2.869 -5.144 -2.237 1.00 98.38 193 SER A O 1
ATOM 1588 N N . ASN A 1 194 ? -3.890 -3.510 -1.093 1.00 98.56 194 ASN A N 1
ATOM 1589 C CA . ASN A 1 194 ? -2.845 -2.516 -1.324 1.00 98.56 194 ASN A CA 1
ATOM 1590 C C . ASN A 1 194 ? -1.515 -2.905 -0.679 1.00 98.56 194 ASN A C 1
ATOM 1592 O O . ASN A 1 194 ? -0.484 -2.908 -1.352 1.00 98.56 194 ASN A O 1
ATOM 1596 N N . VAL A 1 195 ? -1.539 -3.249 0.605 1.00 98.12 195 VAL A N 1
ATOM 1597 C CA . VAL A 1 195 ? -0.342 -3.609 1.371 1.00 98.12 195 VAL A CA 1
ATOM 1598 C C . VAL A 1 195 ? 0.305 -4.877 0.811 1.00 98.12 195 VAL A C 1
ATOM 1600 O O . VAL A 1 195 ? 1.517 -4.917 0.586 1.00 98.12 195 VAL A O 1
ATOM 1603 N N . GLN A 1 196 ? -0.509 -5.880 0.481 1.00 97.88 196 GLN A N 1
ATOM 1604 C CA . GLN A 1 196 ? -0.056 -7.101 -0.177 1.00 97.88 196 GLN A CA 1
ATOM 1605 C C . GLN A 1 196 ? 0.523 -6.823 -1.567 1.00 97.88 196 GLN A C 1
ATOM 1607 O O . GLN A 1 196 ? 1.591 -7.321 -1.909 1.00 97.88 196 GLN A O 1
ATOM 1612 N N . TYR A 1 197 ? -0.133 -5.989 -2.372 1.00 98.44 197 TYR A N 1
ATOM 1613 C CA . TYR A 1 197 ? 0.353 -5.613 -3.697 1.00 98.44 197 TYR A CA 1
ATOM 1614 C C . TYR A 1 197 ? 1.713 -4.900 -3.644 1.00 98.44 197 TYR A C 1
ATOM 1616 O O . TYR A 1 197 ? 2.607 -5.243 -4.420 1.00 98.44 197 TYR A O 1
ATOM 1624 N N . ILE A 1 198 ? 1.902 -3.963 -2.707 1.00 98.44 198 ILE A N 1
ATOM 1625 C CA . ILE A 1 198 ? 3.198 -3.304 -2.484 1.00 98.44 198 ILE A CA 1
ATOM 1626 C C . ILE A 1 198 ? 4.249 -4.344 -2.091 1.00 98.44 198 ILE A C 1
ATOM 1628 O O . ILE A 1 198 ? 5.300 -4.401 -2.719 1.00 98.44 198 ILE A O 1
ATOM 1632 N N . SER A 1 199 ? 3.950 -5.202 -1.113 1.00 97.12 199 SER A N 1
ATOM 1633 C CA . SER A 1 199 ? 4.874 -6.245 -0.647 1.00 97.12 199 SER A CA 1
ATOM 1634 C C . SER A 1 199 ? 5.314 -7.206 -1.760 1.00 97.12 199 SER A C 1
ATOM 1636 O O . SER A 1 199 ? 6.452 -7.665 -1.764 1.00 97.12 199 SER A O 1
ATOM 1638 N N . ARG A 1 200 ? 4.429 -7.492 -2.719 1.00 97.00 200 ARG A N 1
ATOM 1639 C CA . ARG A 1 200 ? 4.673 -8.432 -3.821 1.00 97.00 200 ARG A CA 1
ATOM 1640 C C . ARG A 1 200 ? 5.471 -7.822 -4.974 1.00 97.00 200 ARG A C 1
ATOM 1642 O O . ARG A 1 200 ? 6.323 -8.502 -5.541 1.00 97.00 200 ARG A O 1
ATOM 1649 N N . PHE A 1 201 ? 5.173 -6.579 -5.353 1.00 97.81 201 PHE A N 1
ATOM 1650 C CA . PHE A 1 201 ? 5.646 -5.998 -6.619 1.00 97.81 201 PHE A CA 1
ATOM 1651 C C . PHE A 1 201 ? 6.563 -4.787 -6.473 1.00 97.81 201 PHE A C 1
ATOM 1653 O O . PHE A 1 201 ? 7.114 -4.338 -7.475 1.00 97.81 201 PHE A O 1
ATOM 1660 N N . ARG A 1 202 ? 6.745 -4.246 -5.265 1.00 97.69 202 ARG A N 1
ATOM 1661 C CA . ARG A 1 202 ? 7.787 -3.247 -5.031 1.00 97.69 202 ARG A CA 1
ATOM 1662 C C . ARG A 1 202 ? 9.154 -3.928 -5.050 1.00 97.69 202 ARG A C 1
ATOM 1664 O O . ARG A 1 202 ? 9.302 -5.007 -4.479 1.00 97.69 202 ARG A O 1
ATOM 1671 N N . ALA A 1 203 ? 10.139 -3.294 -5.682 1.00 91.88 203 ALA A N 1
ATOM 1672 C CA . ALA A 1 203 ? 11.510 -3.797 -5.688 1.00 91.88 203 ALA A CA 1
ATOM 1673 C C . ALA A 1 203 ? 12.022 -4.078 -4.244 1.00 91.88 203 ALA A C 1
ATOM 1675 O O . ALA A 1 203 ? 11.873 -3.210 -3.374 1.00 91.88 203 ALA A O 1
ATOM 1676 N N . PRO A 1 204 ? 12.578 -5.273 -3.943 1.00 90.75 204 PRO A N 1
ATOM 1677 C CA . PRO A 1 204 ? 12.918 -5.674 -2.569 1.00 90.75 204 PRO A CA 1
ATOM 1678 C C . PRO A 1 204 ? 13.954 -4.786 -1.863 1.00 90.75 204 PRO A C 1
ATOM 1680 O O . PRO A 1 204 ? 13.884 -4.583 -0.651 1.00 90.75 204 PRO A O 1
ATOM 1683 N N . ASP A 1 205 ? 14.904 -4.229 -2.610 1.00 91.12 205 ASP A N 1
ATOM 1684 C CA . ASP A 1 205 ? 15.895 -3.250 -2.146 1.00 91.12 205 ASP A CA 1
ATOM 1685 C C . ASP A 1 205 ? 15.241 -1.922 -1.722 1.00 91.12 205 ASP A C 1
ATOM 1687 O O . ASP A 1 205 ? 15.719 -1.235 -0.819 1.00 91.12 205 ASP A O 1
ATOM 1691 N N . ARG A 1 206 ? 14.091 -1.588 -2.316 1.00 92.62 206 ARG A N 1
ATOM 1692 C CA . ARG A 1 206 ? 13.294 -0.398 -1.987 1.00 92.62 206 ARG A CA 1
ATOM 1693 C C . ARG A 1 206 ? 12.349 -0.594 -0.804 1.00 92.62 206 ARG A C 1
ATOM 1695 O O . ARG A 1 206 ? 11.721 0.373 -0.377 1.00 92.62 206 ARG A O 1
ATOM 1702 N N . LEU A 1 207 ? 12.243 -1.815 -0.285 1.00 92.69 207 LEU A N 1
ATOM 1703 C CA . LEU A 1 207 ? 11.520 -2.151 0.945 1.00 92.69 207 LEU A CA 1
ATOM 1704 C C . LEU A 1 207 ? 12.465 -2.352 2.139 1.00 92.69 207 LEU A C 1
ATOM 1706 O O . LEU A 1 207 ? 12.080 -2.951 3.136 1.00 92.69 207 LEU A O 1
ATOM 1710 N N . GLN A 1 208 ? 13.699 -1.858 2.057 1.00 90.75 208 GLN A N 1
ATOM 1711 C CA . GLN A 1 208 ? 14.633 -1.868 3.182 1.00 90.75 208 GLN A CA 1
ATOM 1712 C C . GLN A 1 208 ? 14.430 -0.643 4.088 1.00 90.75 208 GLN A C 1
ATOM 1714 O O . GLN A 1 208 ? 13.798 0.346 3.701 1.00 90.75 208 GLN A O 1
ATOM 1719 N N . SER A 1 209 ? 14.995 -0.702 5.296 1.00 90.94 209 SER A N 1
ATOM 1720 C CA . SER A 1 209 ? 15.029 0.412 6.254 1.00 90.94 209 SER A CA 1
ATOM 1721 C C . SER A 1 209 ? 13.632 0.989 6.554 1.00 90.94 209 SER A C 1
ATOM 1723 O O . SER A 1 209 ? 12.710 0.246 6.891 1.00 90.94 209 SER A O 1
ATOM 1725 N N . GLU A 1 210 ? 13.463 2.309 6.442 1.00 92.25 210 GLU A N 1
ATOM 1726 C CA . GLU A 1 210 ? 12.245 3.041 6.805 1.00 92.25 210 GLU A CA 1
ATOM 1727 C C . GLU A 1 210 ? 11.001 2.573 6.033 1.00 92.25 210 GLU A C 1
ATOM 1729 O O . GLU A 1 210 ? 9.939 2.367 6.619 1.00 92.25 210 GLU A O 1
ATOM 1734 N N . ALA A 1 211 ? 11.130 2.343 4.724 1.00 93.00 211 ALA A N 1
ATOM 1735 C CA . ALA A 1 211 ? 9.999 1.956 3.888 1.00 93.00 211 ALA A CA 1
ATOM 1736 C C . ALA A 1 211 ? 9.440 0.577 4.260 1.00 93.00 211 ALA A C 1
ATOM 1738 O O . ALA A 1 211 ? 8.223 0.409 4.380 1.00 93.00 211 ALA A O 1
ATOM 1739 N N . GLY A 1 212 ? 10.326 -0.397 4.483 1.00 94.62 212 GLY A N 1
ATOM 1740 C CA . GLY A 1 212 ? 9.945 -1.720 4.976 1.00 94.62 212 GLY A CA 1
ATOM 1741 C C . GLY A 1 212 ? 9.361 -1.668 6.381 1.00 94.62 212 GLY A C 1
ATOM 1742 O O . GLY A 1 212 ? 8.354 -2.322 6.656 1.00 94.62 212 GLY A O 1
ATOM 1743 N N . TYR A 1 213 ? 9.951 -0.848 7.253 1.00 94.62 213 TYR A N 1
ATOM 1744 C CA . TYR A 1 213 ? 9.475 -0.655 8.618 1.00 94.62 213 TYR A CA 1
ATOM 1745 C C . TYR A 1 213 ? 8.043 -0.104 8.650 1.00 94.62 213 TYR A C 1
ATOM 1747 O O . TYR A 1 213 ? 7.188 -0.696 9.307 1.00 94.62 213 TYR A O 1
ATOM 1755 N N . TYR A 1 214 ? 7.721 0.958 7.906 1.00 95.94 214 TYR A N 1
ATOM 1756 C CA . TYR A 1 214 ? 6.358 1.509 7.893 1.00 95.94 214 TYR A CA 1
ATOM 1757 C C . TYR A 1 214 ? 5.338 0.590 7.225 1.00 95.94 214 TYR A C 1
ATOM 1759 O O . TYR A 1 214 ? 4.214 0.482 7.715 1.00 95.94 214 TYR A O 1
ATOM 1767 N N . LEU A 1 215 ? 5.716 -0.119 6.156 1.00 97.44 215 LEU A N 1
ATOM 1768 C CA . LEU A 1 215 ? 4.841 -1.132 5.565 1.00 97.44 215 LEU A CA 1
ATOM 1769 C C . LEU A 1 215 ? 4.531 -2.250 6.575 1.00 97.44 215 LEU A C 1
ATOM 1771 O O . LEU A 1 215 ? 3.380 -2.664 6.695 1.00 97.44 215 LEU A O 1
ATOM 1775 N N . THR A 1 216 ? 5.536 -2.684 7.341 1.00 96.25 216 THR A N 1
ATOM 1776 C CA . THR A 1 216 ? 5.385 -3.696 8.399 1.00 96.25 216 THR A CA 1
ATOM 1777 C C . THR A 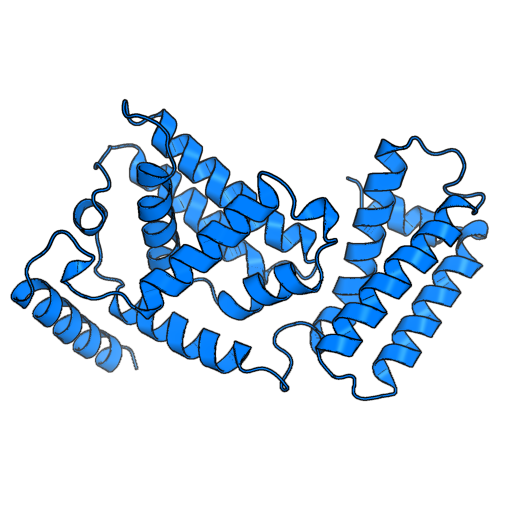1 216 ? 4.522 -3.185 9.552 1.00 96.25 216 THR A C 1
ATOM 1779 O O . THR A 1 216 ? 3.658 -3.914 10.027 1.00 96.25 216 THR A O 1
ATOM 1782 N N . ASN A 1 217 ? 4.680 -1.926 9.971 1.00 96.50 217 ASN A N 1
ATOM 1783 C CA . ASN A 1 217 ? 3.814 -1.327 10.991 1.00 96.50 217 ASN A CA 1
ATOM 1784 C C . ASN A 1 217 ? 2.363 -1.218 10.518 1.00 96.50 217 ASN A C 1
ATOM 1786 O O . ASN A 1 217 ? 1.457 -1.492 11.294 1.00 96.50 217 ASN A O 1
ATOM 1790 N N . LEU A 1 218 ? 2.121 -0.881 9.246 1.00 98.00 218 LEU A N 1
ATOM 1791 C CA . LEU A 1 218 ? 0.766 -0.864 8.696 1.00 98.00 218 LEU A CA 1
ATOM 1792 C C . LEU A 1 218 ? 0.158 -2.273 8.636 1.00 98.00 218 LEU A C 1
ATOM 1794 O O . LEU A 1 218 ? -1.013 -2.439 8.965 1.00 98.00 218 LEU A O 1
ATOM 1798 N N . MET A 1 219 ? 0.943 -3.297 8.280 1.00 97.75 219 MET A N 1
ATOM 1799 C CA . MET A 1 219 ? 0.517 -4.701 8.398 1.00 97.75 219 MET A CA 1
ATOM 1800 C C . MET A 1 219 ? 0.190 -5.072 9.852 1.00 97.75 219 MET A C 1
ATOM 1802 O O . MET A 1 219 ? -0.817 -5.731 10.100 1.00 97.75 219 MET A O 1
ATOM 1806 N N . GLY A 1 220 ? 1.006 -4.621 10.807 1.00 97.44 220 GLY A N 1
ATOM 1807 C CA . GLY A 1 220 ? 0.770 -4.803 12.239 1.00 97.44 220 GLY A CA 1
ATOM 1808 C C . GLY A 1 220 ? -0.513 -4.122 12.713 1.00 97.44 220 GLY A C 1
ATOM 1809 O O . GLY A 1 220 ? -1.313 -4.751 13.393 1.00 97.44 220 GLY A O 1
ATOM 1810 N N . ALA A 1 221 ? -0.763 -2.882 12.285 1.00 97.88 221 ALA A N 1
ATOM 1811 C CA . ALA A 1 221 ? -1.989 -2.150 12.591 1.00 97.88 221 ALA A CA 1
ATOM 1812 C C . ALA A 1 221 ? -3.235 -2.856 12.032 1.00 97.88 221 ALA A C 1
ATOM 1814 O O . ALA A 1 221 ? -4.241 -2.967 12.727 1.00 97.88 221 ALA A O 1
ATOM 1815 N N . ILE A 1 222 ? -3.162 -3.391 10.806 1.00 98.19 222 ILE A N 1
ATOM 1816 C CA . ILE A 1 222 ? -4.233 -4.215 10.225 1.00 98.19 222 ILE A CA 1
ATOM 1817 C C . ILE A 1 222 ? -4.480 -5.455 11.088 1.00 98.19 222 ILE A C 1
ATOM 1819 O O . ILE A 1 222 ? -5.617 -5.698 11.482 1.00 98.19 222 ILE A O 1
ATOM 1823 N N . SER A 1 223 ? -3.423 -6.203 11.420 1.00 97.31 223 SER A N 1
ATOM 1824 C CA . SER A 1 223 ? -3.536 -7.408 12.249 1.00 97.31 223 SER A CA 1
ATOM 1825 C C . SER A 1 223 ? -4.111 -7.099 13.631 1.00 97.31 223 SER A C 1
ATOM 1827 O O . SER A 1 223 ? -4.921 -7.873 14.130 1.00 97.31 223 SER A O 1
ATOM 1829 N N . PHE A 1 224 ? -3.724 -5.973 14.235 1.00 97.00 224 PHE A N 1
ATOM 1830 C CA . PHE A 1 224 ? -4.258 -5.520 15.515 1.00 97.00 224 PHE A CA 1
ATOM 1831 C C . PHE A 1 224 ? -5.763 -5.270 15.418 1.00 97.00 224 PHE A C 1
ATOM 1833 O O . PHE A 1 224 ? -6.519 -5.826 16.204 1.00 97.00 224 PHE A O 1
ATOM 1840 N N . ILE A 1 225 ? -6.217 -4.512 14.413 1.00 97.75 225 ILE A N 1
ATOM 1841 C CA . ILE A 1 225 ? -7.647 -4.240 14.187 1.00 97.75 225 ILE A CA 1
ATOM 1842 C C . ILE A 1 225 ? -8.423 -5.541 13.938 1.00 97.75 225 ILE A C 1
ATOM 1844 O O . ILE A 1 225 ? -9.569 -5.680 14.366 1.00 97.75 225 ILE A O 1
ATOM 1848 N N . GLU A 1 226 ? -7.821 -6.517 13.259 1.00 95.88 226 GLU A N 1
ATOM 1849 C CA . GLU A 1 226 ? -8.448 -7.818 13.038 1.00 95.88 226 GLU A CA 1
ATOM 1850 C C . GLU A 1 226 ? -8.638 -8.619 14.332 1.00 95.88 226 GLU A C 1
ATOM 1852 O O . GLU A 1 226 ? -9.606 -9.374 14.424 1.00 95.88 226 GLU A O 1
ATOM 1857 N N . THR A 1 227 ? -7.768 -8.476 15.325 1.00 95.50 227 THR A N 1
ATOM 1858 C CA . THR A 1 227 ? -7.838 -9.244 16.579 1.00 95.50 227 THR A CA 1
ATOM 1859 C C . THR A 1 227 ? -8.248 -8.408 17.788 1.00 95.50 227 THR A C 1
ATOM 1861 O O . THR A 1 227 ? -8.180 -8.908 18.904 1.00 95.50 227 THR A O 1
ATOM 1864 N N . MET A 1 228 ? -8.647 -7.152 17.580 1.00 95.19 228 MET A N 1
ATOM 1865 C CA . MET A 1 228 ? -8.925 -6.206 18.656 1.00 95.19 228 MET A CA 1
ATOM 1866 C C . MET A 1 228 ? -10.148 -6.620 19.476 1.00 95.19 228 MET A C 1
ATOM 1868 O O . MET A 1 228 ? -11.221 -6.895 18.932 1.00 95.19 228 MET A O 1
ATOM 1872 N N . ASP A 1 229 ? -9.975 -6.591 20.792 1.00 94.31 229 ASP A N 1
ATOM 1873 C CA . ASP A 1 229 ? -11.012 -6.764 21.802 1.00 94.31 229 ASP A CA 1
ATOM 1874 C C . ASP A 1 229 ? -10.910 -5.660 22.872 1.00 94.31 229 ASP A C 1
ATOM 1876 O O . ASP A 1 229 ? -10.080 -4.753 22.770 1.00 94.31 229 ASP A O 1
ATOM 1880 N N . ALA A 1 230 ? -11.761 -5.719 23.899 1.00 94.06 230 ALA A N 1
ATOM 1881 C CA . ALA A 1 230 ? -11.773 -4.721 24.966 1.00 94.06 230 ALA A CA 1
ATOM 1882 C C . ALA A 1 230 ? -10.448 -4.643 25.744 1.00 94.06 230 ALA A C 1
ATOM 1884 O O . ALA A 1 230 ? -10.096 -3.572 26.220 1.00 94.06 230 ALA A O 1
ATOM 1885 N N . SER A 1 231 ? -9.692 -5.744 25.857 1.00 94.31 231 SER A N 1
ATOM 1886 C CA . SER A 1 231 ? -8.433 -5.774 26.620 1.00 94.31 231 SER A CA 1
ATOM 1887 C C . SER A 1 231 ? -7.297 -5.010 25.941 1.00 94.31 231 SER A C 1
ATOM 1889 O O . SER A 1 231 ? -6.320 -4.637 26.586 1.00 94.31 231 SER A O 1
ATOM 1891 N N . CYS A 1 232 ? -7.444 -4.769 24.638 1.00 92.50 232 CYS A N 1
ATOM 1892 C CA . CYS A 1 232 ? -6.521 -3.993 23.826 1.00 92.50 232 CYS A CA 1
ATOM 1893 C C . CYS A 1 232 ? -6.755 -2.476 23.940 1.00 92.50 232 CYS A C 1
ATOM 1895 O O . CYS A 1 232 ? -6.004 -1.711 23.336 1.00 92.50 232 CYS A O 1
ATOM 1897 N N . LEU A 1 233 ? -7.814 -2.049 24.637 1.00 94.25 233 LEU A N 1
ATOM 1898 C CA . LEU A 1 233 ? -8.260 -0.663 24.730 1.00 94.25 233 LEU A CA 1
ATOM 1899 C C . LEU A 1 233 ? -8.347 -0.219 26.192 1.00 94.25 233 LEU A C 1
ATOM 1901 O O . LEU A 1 233 ? -8.688 -0.997 27.080 1.00 94.25 233 LEU A O 1
ATOM 1905 N N . SER A 1 234 ? -8.132 1.070 26.431 1.00 93.62 234 SER A N 1
ATOM 1906 C CA . SER A 1 234 ? -8.249 1.689 27.757 1.00 93.62 234 SER A CA 1
ATOM 1907 C C . SER A 1 234 ? -9.709 1.978 28.139 1.00 93.62 234 SER A C 1
ATOM 1909 O O . SER A 1 234 ? -10.072 3.117 28.426 1.00 93.62 234 SER A O 1
ATOM 1911 N N . ILE A 1 235 ? -10.562 0.943 28.117 1.00 94.94 235 ILE A N 1
ATOM 1912 C CA . ILE A 1 235 ? -11.998 0.995 28.451 1.00 94.94 235 ILE A CA 1
ATOM 1913 C C . ILE A 1 235 ? -12.463 -0.270 29.193 1.00 94.94 235 ILE A C 1
ATOM 1915 O O . ILE A 1 235 ? -11.743 -1.261 29.295 1.00 94.94 235 ILE A O 1
ATOM 1919 N N . THR A 1 236 ? -13.694 -0.256 29.711 1.00 95.69 236 THR A N 1
ATOM 1920 C CA . THR A 1 236 ? -14.301 -1.446 30.340 1.00 95.69 236 THR A CA 1
ATOM 1921 C C . THR A 1 236 ? -14.935 -2.388 29.311 1.00 95.69 236 THR A C 1
ATOM 1923 O O . THR A 1 236 ? -15.337 -1.955 28.232 1.00 95.69 236 THR A O 1
ATOM 1926 N N . GLN A 1 237 ? -15.082 -3.673 29.659 1.00 95.38 237 GLN A N 1
ATOM 1927 C CA . GLN A 1 237 ? -15.792 -4.645 28.813 1.00 95.38 237 GLN A CA 1
ATOM 1928 C C . GLN A 1 237 ? -17.243 -4.213 28.547 1.00 95.38 237 GLN A C 1
ATOM 1930 O O . GLN A 1 237 ? -17.691 -4.257 27.407 1.00 95.38 237 GLN A O 1
ATOM 1935 N N . ASP A 1 238 ? -17.946 -3.726 29.575 1.00 96.31 238 ASP A N 1
ATOM 1936 C CA . ASP A 1 238 ? -19.334 -3.270 29.447 1.00 96.31 238 ASP A CA 1
ATOM 1937 C C . ASP A 1 238 ? -19.455 -2.084 28.475 1.00 96.31 238 ASP A C 1
ATOM 1939 O O . ASP A 1 238 ? -20.366 -2.038 27.649 1.00 96.31 238 ASP A O 1
ATOM 1943 N N . GLU A 1 239 ? -18.523 -1.128 28.543 1.00 95.94 239 GLU A N 1
ATOM 1944 C CA . GLU A 1 239 ? -18.475 0.009 27.618 1.00 95.94 239 GLU A CA 1
ATOM 1945 C C . GLU A 1 239 ? -18.146 -0.429 26.184 1.00 95.94 239 GLU A C 1
ATOM 1947 O O . GLU A 1 239 ? -18.738 0.085 25.231 1.00 95.94 239 GLU A O 1
ATOM 1952 N N . PHE A 1 240 ? -17.229 -1.386 26.009 1.00 96.38 240 PHE A N 1
ATOM 1953 C CA . PHE A 1 240 ? -16.922 -1.960 24.698 1.00 96.38 240 PHE A CA 1
ATOM 1954 C C . PHE A 1 240 ? -18.169 -2.600 24.077 1.00 96.38 240 PHE A C 1
ATOM 1956 O O . PHE A 1 240 ? -18.539 -2.261 22.951 1.00 96.38 240 PHE A O 1
ATOM 1963 N N . ASP A 1 241 ? -18.849 -3.471 24.825 1.00 95.94 241 ASP A N 1
ATOM 1964 C CA . ASP A 1 241 ? -20.024 -4.205 24.351 1.00 95.94 241 ASP A CA 1
ATOM 1965 C C . ASP A 1 241 ? -21.168 -3.249 23.985 1.00 95.94 241 ASP A C 1
ATOM 1967 O O . ASP A 1 241 ? -21.768 -3.380 22.915 1.00 95.94 241 ASP A O 1
ATOM 1971 N N . GLN A 1 242 ? -21.410 -2.224 24.812 1.00 96.94 242 GLN A N 1
ATOM 1972 C CA . GLN A 1 242 ? -22.403 -1.182 24.532 1.00 96.94 242 GLN A CA 1
ATOM 1973 C C . GLN A 1 242 ? -22.091 -0.410 23.245 1.00 96.94 242 GLN A C 1
ATOM 1975 O O . GLN A 1 242 ? -22.976 -0.217 22.411 1.00 96.94 242 GLN A O 1
ATOM 1980 N N . ASN A 1 243 ? -20.843 0.027 23.051 1.00 96.75 243 ASN A N 1
ATOM 1981 C CA . ASN A 1 243 ? -20.461 0.766 21.847 1.00 96.75 243 ASN A CA 1
ATOM 1982 C C . ASN A 1 243 ? -20.576 -0.092 20.577 1.00 96.75 243 ASN A C 1
ATOM 1984 O O . ASN A 1 243 ? -20.994 0.409 19.527 1.00 96.75 243 ASN A O 1
ATOM 1988 N N . ILE A 1 244 ? -20.240 -1.384 20.660 1.00 95.50 244 ILE A N 1
ATOM 1989 C CA . ILE A 1 244 ? -20.416 -2.331 19.554 1.00 95.50 244 ILE A CA 1
ATOM 1990 C C . ILE A 1 244 ? -21.899 -2.512 19.229 1.00 95.50 244 ILE A C 1
ATOM 1992 O O . ILE A 1 244 ? -22.274 -2.414 18.060 1.00 95.50 244 ILE A O 1
ATOM 1996 N N . GLU A 1 245 ? -22.749 -2.728 20.235 1.00 95.19 245 GLU A N 1
ATOM 1997 C CA . GLU A 1 245 ? -24.190 -2.898 20.037 1.00 95.19 245 GLU A CA 1
ATOM 1998 C C . GLU A 1 245 ? -24.814 -1.658 19.381 1.00 95.19 245 GLU A C 1
ATOM 2000 O O . GLU A 1 245 ? -25.491 -1.776 18.355 1.00 95.19 245 GLU A O 1
ATOM 2005 N N . LEU A 1 246 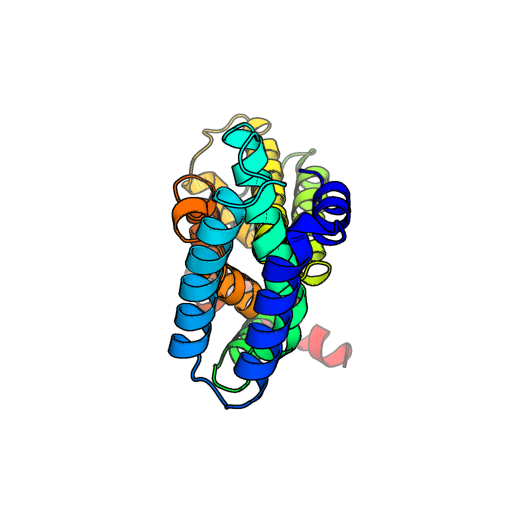? -24.510 -0.465 19.901 1.00 95.69 246 LEU A N 1
ATOM 2006 C CA . LEU A 1 246 ? -24.958 0.806 19.326 1.00 95.69 246 LEU A CA 1
ATOM 2007 C C . LEU A 1 246 ? -24.509 0.956 17.869 1.00 95.69 246 LEU A C 1
ATOM 2009 O O . LEU A 1 246 ? -25.317 1.277 16.998 1.00 95.69 246 LEU A O 1
ATOM 2013 N N . THR A 1 247 ? -23.245 0.650 17.580 1.00 95.50 247 THR A N 1
ATOM 2014 C CA . THR A 1 247 ? -22.702 0.754 16.220 1.00 95.50 247 THR A CA 1
ATOM 2015 C C . THR A 1 247 ? -23.389 -0.219 15.262 1.00 95.50 247 THR A C 1
ATOM 2017 O O . THR A 1 247 ? -23.705 0.151 14.133 1.00 95.50 247 THR A O 1
ATOM 2020 N N . ILE A 1 248 ? -23.686 -1.446 15.701 1.00 94.44 248 ILE A N 1
ATOM 2021 C CA . ILE A 1 248 ? -24.441 -2.420 14.901 1.00 94.44 248 ILE A CA 1
ATOM 2022 C C . ILE A 1 248 ? -25.855 -1.902 14.609 1.00 94.44 248 ILE A C 1
ATOM 2024 O O . ILE A 1 248 ? -26.328 -2.029 13.476 1.00 94.44 248 ILE A O 1
ATOM 2028 N N . MET A 1 249 ? -26.531 -1.310 15.599 1.00 93.75 249 MET A N 1
ATOM 2029 C CA . MET A 1 249 ? -27.862 -0.725 15.407 1.00 93.75 249 MET A CA 1
ATOM 2030 C C . MET A 1 249 ? -27.841 0.417 14.381 1.00 93.75 249 MET A C 1
ATOM 2032 O O . MET A 1 249 ? -28.683 0.443 13.483 1.00 93.75 249 MET A O 1
ATOM 2036 N N . GLU A 1 250 ? -26.866 1.323 14.469 1.00 93.19 250 GLU A N 1
ATOM 2037 C CA . GLU A 1 250 ? -26.697 2.427 13.517 1.00 93.19 250 GLU A CA 1
ATOM 2038 C C . GLU A 1 250 ? -26.362 1.925 12.102 1.00 93.19 250 GLU A C 1
ATOM 2040 O O . GLU A 1 250 ? -26.986 2.332 11.127 1.00 93.19 250 GLU A O 1
ATOM 2045 N N . MET A 1 251 ? -25.436 0.974 11.965 1.00 89.62 251 MET A N 1
ATOM 2046 C CA . MET A 1 251 ? -25.079 0.411 10.657 1.00 89.62 251 MET A CA 1
ATOM 2047 C C . MET A 1 251 ? -26.251 -0.315 9.982 1.00 89.62 251 MET A C 1
ATOM 2049 O O . MET A 1 251 ? -26.307 -0.379 8.755 1.00 89.62 251 MET A O 1
ATOM 2053 N N . ASN A 1 252 ? -27.177 -0.885 10.757 1.00 89.69 252 ASN A N 1
ATOM 2054 C CA . ASN A 1 252 ? -28.382 -1.518 10.221 1.00 89.69 252 ASN A CA 1
ATOM 2055 C C . ASN A 1 252 ? -29.437 -0.502 9.769 1.00 89.69 252 ASN A C 1
ATOM 2057 O O . ASN A 1 252 ? -30.229 -0.835 8.893 1.00 89.69 252 ASN A O 1
ATOM 2061 N N . SER A 1 253 ? -29.461 0.705 10.343 1.00 88.62 253 SER A N 1
ATOM 2062 C CA . SER A 1 253 ? -30.382 1.769 9.923 1.00 88.62 253 SER A CA 1
ATOM 2063 C C . SER A 1 253 ? -29.872 2.567 8.717 1.00 88.62 253 SER A C 1
ATOM 2065 O O . SER A 1 253 ? -30.670 3.181 8.014 1.00 88.62 253 SER A O 1
ATOM 2067 N N . GLU A 1 254 ? -28.563 2.529 8.449 1.00 84.81 254 GLU A N 1
ATOM 2068 C CA . GLU A 1 254 ? -27.913 3.130 7.273 1.00 84.81 254 GLU A CA 1
ATOM 2069 C C . GLU A 1 254 ? -28.076 2.305 5.972 1.00 84.81 254 GLU A C 1
ATOM 2071 O O . GLU A 1 254 ? -27.727 2.799 4.896 1.00 84.81 254 GLU A O 1
ATOM 2076 N N . ARG A 1 255 ? -28.564 1.058 6.055 1.00 67.94 255 ARG A N 1
ATOM 2077 C CA . ARG A 1 255 ? -28.756 0.129 4.920 1.00 67.94 255 ARG A CA 1
ATOM 2078 C C . ARG A 1 255 ? -30.140 0.240 4.290 1.00 67.94 255 ARG A C 1
ATOM 2080 O O . ARG A 1 255 ? -30.198 0.144 3.043 1.00 67.94 255 ARG A O 1
#